Protein AF-L0PAF8-F1 (afdb_monomer_lite)

Organism: Pneumocystis jirovecii (NCBI:txid42068)

Radius of gyration: 23.6 Å; chains: 1; bounding box: 63×65×59 Å

Sequence (266 aa):
MDNQRKGIKRYEIETNIKKESEGPVEPIYWMLYVVKWSSFRFLILPVITLFMIIVRALIALGTFSGSGGDKKYGDFEAQRHWMEITLHLPIKEWYFHNAEWWGLDYPPLSAYLSYIYGKIGHFIEPAWFALDVSHGLHTQELKFYMRMTVIISDFIIYFPAVIRFVRYWKRLKGGNSLNSYSSVTLILLQPALILIDHGHFQYNNVMLGLALLSLTYFINDQLVLGCIFFVFSISFKQMSLYYSPLVFSYLLGLCIFPRLNVPRFS

Structure (mmCIF, N/CA/C/O backbone):
data_AF-L0PAF8-F1
#
_entry.id   AF-L0PAF8-F1
#
loop_
_atom_site.group_PDB
_atom_site.id
_atom_site.type_symbol
_atom_site.label_atom_id
_atom_site.label_alt_id
_atom_site.label_comp_id
_atom_site.label_asym_id
_atom_site.label_entity_id
_atom_site.label_seq_id
_atom_site.pdbx_PDB_ins_code
_atom_site.Cartn_x
_atom_site.Cartn_y
_atom_site.Cartn_z
_atom_site.occupancy
_atom_site.B_iso_or_equiv
_atom_site.auth_seq_id
_atom_site.auth_comp_id
_atom_site.auth_asym_id
_atom_site.auth_atom_id
_atom_site.pdbx_PDB_model_num
ATOM 1 N N . MET A 1 1 ? -15.885 45.025 33.179 1.00 50.78 1 MET A N 1
ATOM 2 C CA . MET A 1 1 ? -16.446 43.727 32.724 1.00 50.78 1 MET A CA 1
ATOM 3 C C . MET A 1 1 ? -15.484 42.912 31.850 1.00 50.78 1 MET A C 1
ATOM 5 O O . MET A 1 1 ? -15.545 41.690 31.907 1.00 50.78 1 MET A O 1
ATOM 9 N N . ASP A 1 2 ? -14.568 43.529 31.093 1.00 53.00 2 ASP A N 1
ATOM 10 C CA . ASP A 1 2 ? -13.669 42.802 30.173 1.00 53.00 2 ASP A CA 1
ATOM 11 C C . ASP A 1 2 ? -12.508 42.047 30.874 1.00 53.00 2 ASP A C 1
ATOM 13 O O . ASP A 1 2 ? -12.187 40.909 30.531 1.00 53.00 2 ASP A O 1
ATOM 17 N N . ASN A 1 3 ? -11.954 42.604 31.961 1.00 47.09 3 ASN A N 1
ATOM 18 C CA . ASN A 1 3 ? -10.896 41.943 32.747 1.00 47.09 3 ASN A CA 1
ATOM 19 C C . ASN A 1 3 ? -11.369 40.687 33.503 1.00 47.09 3 ASN A C 1
ATOM 21 O O . ASN A 1 3 ? -10.606 39.733 33.637 1.00 47.09 3 ASN A O 1
ATOM 25 N N . GLN A 1 4 ? -12.634 40.635 33.938 1.00 43.00 4 GLN A N 1
ATOM 26 C CA . GLN A 1 4 ? -13.191 39.442 34.589 1.00 43.00 4 GLN A CA 1
ATOM 27 C C . GLN A 1 4 ? -13.411 38.293 33.598 1.00 43.00 4 GLN A C 1
ATOM 29 O O . GLN A 1 4 ? -13.111 37.147 33.921 1.00 43.00 4 GLN A O 1
ATOM 34 N N . ARG A 1 5 ? -13.839 38.582 32.359 1.00 45.31 5 ARG A N 1
ATOM 35 C CA . ARG A 1 5 ? -13.960 37.559 31.303 1.00 45.31 5 ARG A CA 1
ATOM 36 C C . ARG A 1 5 ? -12.604 36.981 30.890 1.00 45.31 5 ARG A C 1
ATOM 38 O O . ARG A 1 5 ? -12.518 35.781 30.635 1.00 45.31 5 ARG A O 1
ATOM 45 N N . LYS A 1 6 ? -11.545 37.803 30.860 1.00 49.78 6 LYS A N 1
ATOM 46 C CA . LYS A 1 6 ? -10.165 37.334 30.629 1.00 49.78 6 LYS A CA 1
ATOM 47 C C . LYS A 1 6 ? -9.662 36.440 31.767 1.00 49.78 6 LYS A C 1
ATOM 49 O O . LYS A 1 6 ? -9.056 35.410 31.489 1.00 49.78 6 LYS A O 1
ATOM 54 N N . GLY A 1 7 ? -9.957 36.794 33.020 1.00 47.84 7 GLY A N 1
ATOM 55 C CA . GLY A 1 7 ? -9.603 35.992 34.197 1.00 47.84 7 GLY A CA 1
ATOM 56 C C . GLY A 1 7 ? -10.293 34.625 34.231 1.00 47.84 7 GLY A C 1
ATOM 57 O O . GLY A 1 7 ? -9.629 33.618 34.455 1.00 47.84 7 GLY A O 1
ATOM 58 N N . ILE A 1 8 ? -11.593 34.573 33.916 1.00 50.88 8 ILE A N 1
ATOM 59 C CA . ILE A 1 8 ? -12.374 33.323 33.878 1.00 50.88 8 ILE A CA 1
ATOM 60 C C . ILE A 1 8 ? -11.872 32.393 32.765 1.00 50.88 8 ILE A C 1
ATOM 62 O O . ILE A 1 8 ? -11.601 31.227 33.031 1.00 50.88 8 ILE A O 1
ATOM 66 N N . LYS A 1 9 ? -11.638 32.915 31.549 1.00 54.06 9 LYS A N 1
ATOM 67 C CA . LYS A 1 9 ? -11.046 32.120 30.457 1.00 54.06 9 LYS A CA 1
ATOM 68 C C . LYS A 1 9 ? -9.671 31.565 30.823 1.00 54.06 9 LYS A C 1
ATOM 70 O O . LYS A 1 9 ? -9.373 30.421 30.505 1.00 54.06 9 LYS A O 1
ATOM 75 N N . ARG A 1 10 ? -8.826 32.364 31.481 1.00 53.09 10 ARG A N 1
ATOM 76 C CA . ARG A 1 10 ? -7.484 31.932 31.892 1.00 53.09 10 ARG A CA 1
ATOM 77 C C . ARG A 1 10 ? -7.546 30.837 32.959 1.00 53.09 10 ARG A C 1
ATOM 79 O O . ARG A 1 10 ? -6.844 29.842 32.833 1.00 53.09 10 ARG A O 1
ATOM 86 N N . TYR A 1 11 ? -8.439 30.978 33.936 1.00 49.25 11 TYR A N 1
ATOM 87 C CA . TYR A 1 11 ? -8.657 29.979 34.981 1.00 49.25 11 TYR A CA 1
ATOM 88 C C . TYR A 1 11 ? -9.228 28.666 34.427 1.00 49.25 11 TYR A C 1
ATOM 90 O O . TYR A 1 11 ? -8.758 27.591 34.793 1.00 49.25 11 TYR A O 1
ATOM 98 N N . GLU A 1 12 ? -10.188 28.727 33.498 1.00 54.97 12 GLU A N 1
ATOM 99 C CA . GLU A 1 12 ? -10.717 27.546 32.796 1.00 54.97 12 GLU A CA 1
ATOM 100 C C . GLU A 1 12 ? -9.642 26.842 31.959 1.00 54.97 12 GLU A C 1
ATOM 102 O O . GLU A 1 12 ? -9.607 25.614 31.897 1.00 54.97 12 GLU A O 1
ATOM 107 N N . ILE A 1 13 ? -8.744 27.595 31.320 1.00 58.56 13 ILE A N 1
ATOM 108 C CA . ILE A 1 13 ? -7.610 27.023 30.586 1.00 58.56 13 ILE A CA 1
ATOM 109 C C . ILE A 1 13 ? -6.650 26.329 31.561 1.00 58.56 13 ILE A C 1
ATOM 111 O O . ILE A 1 13 ? -6.322 25.165 31.352 1.00 58.56 13 ILE A O 1
ATOM 115 N N . GLU A 1 14 ? -6.244 26.992 32.645 1.00 54.03 14 GLU A N 1
ATOM 116 C CA . GLU A 1 14 ? -5.304 26.444 33.636 1.00 54.03 14 GLU A CA 1
ATOM 117 C C . GLU A 1 14 ? -5.860 25.205 34.361 1.00 54.03 14 GLU A C 1
ATOM 119 O O . GLU A 1 14 ? -5.141 24.221 34.553 1.00 54.03 14 GLU A O 1
ATOM 124 N N . THR A 1 15 ? -7.150 25.200 34.704 1.00 53.44 15 THR A N 1
ATOM 125 C CA . THR A 1 15 ? -7.816 24.040 35.323 1.00 53.44 15 THR A CA 1
ATOM 126 C C . THR A 1 15 ? -7.995 22.877 34.349 1.00 53.44 15 THR A C 1
ATOM 128 O O . THR A 1 15 ? -7.757 21.731 34.732 1.00 53.44 15 THR A O 1
ATOM 131 N N . ASN A 1 16 ? -8.329 23.138 33.081 1.00 55.69 16 ASN A N 1
ATOM 132 C CA . ASN A 1 16 ? -8.398 22.091 32.057 1.00 55.69 16 ASN A CA 1
ATOM 133 C C . ASN A 1 16 ? -7.016 21.516 31.707 1.00 55.69 16 ASN A C 1
ATOM 135 O O . ASN A 1 16 ? -6.914 20.315 31.464 1.00 55.69 16 ASN A O 1
ATOM 139 N N . ILE A 1 17 ? -5.954 22.333 31.720 1.00 55.44 17 ILE A N 1
ATOM 140 C CA . ILE A 1 17 ? -4.565 21.864 31.569 1.00 55.44 17 ILE A CA 1
ATOM 141 C C . ILE A 1 17 ? -4.210 20.913 32.713 1.00 55.44 17 ILE A C 1
ATOM 143 O O . ILE A 1 17 ? -3.722 19.815 32.454 1.00 55.44 17 ILE A O 1
ATOM 147 N N . LYS A 1 18 ? -4.513 21.294 33.962 1.00 52.88 18 LYS A N 1
ATOM 148 C CA . LYS A 1 18 ? -4.255 20.451 35.141 1.00 52.88 18 LYS A CA 1
ATOM 149 C C . LYS A 1 18 ? -4.978 19.106 35.063 1.00 52.88 18 LYS A C 1
ATOM 151 O O . LYS A 1 18 ? -4.369 18.075 35.325 1.00 52.88 18 LYS A O 1
ATOM 156 N N . LYS A 1 19 ? -6.244 19.110 34.634 1.0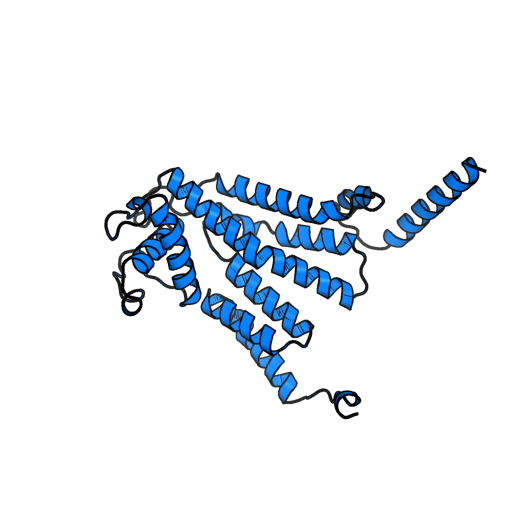0 54.09 19 LYS A N 1
ATOM 157 C CA . LYS A 1 19 ? -7.078 17.902 34.530 1.00 54.09 19 LYS A CA 1
ATOM 158 C C . LYS A 1 19 ? -6.669 16.968 33.380 1.00 54.09 19 LYS A C 1
ATOM 160 O O . LYS A 1 19 ? -6.904 15.771 33.460 1.00 54.09 19 LYS A O 1
ATOM 165 N N . GLU A 1 20 ? -6.059 17.496 32.314 1.00 54.66 20 GLU A N 1
ATOM 166 C CA . GLU A 1 20 ? -5.503 16.692 31.209 1.00 54.66 20 GLU A CA 1
ATOM 167 C C . GLU A 1 20 ? -4.054 16.232 31.458 1.00 54.66 20 GLU A C 1
ATOM 169 O O . GLU A 1 20 ? -3.600 15.303 30.795 1.00 54.66 20 GLU A O 1
ATOM 174 N N . SER A 1 21 ? -3.334 16.843 32.409 1.00 52.22 21 SER A N 1
ATOM 175 C CA . SER A 1 21 ? -1.926 16.534 32.722 1.00 52.22 21 SER A CA 1
ATOM 176 C C . SER A 1 21 ? -1.698 15.345 33.667 1.00 52.22 21 SER A C 1
ATOM 178 O O . SER A 1 21 ? -0.552 15.026 33.964 1.00 52.22 21 SER A O 1
ATOM 180 N N . GLU A 1 22 ? -2.752 14.676 34.142 1.00 55.25 22 GLU A N 1
ATOM 181 C CA . GLU A 1 22 ? -2.645 13.572 35.117 1.00 55.25 22 GLU A CA 1
ATOM 182 C C . GLU A 1 22 ? -2.222 12.215 34.501 1.00 55.25 22 GLU A C 1
ATOM 184 O O . GLU A 1 22 ? -2.194 11.201 35.194 1.00 55.25 22 GLU A O 1
ATOM 189 N N . GLY A 1 23 ? -1.841 12.174 33.219 1.00 56.09 23 GLY A N 1
ATOM 190 C CA . GLY A 1 23 ? -1.271 10.990 32.559 1.00 56.09 23 GLY A CA 1
ATOM 191 C C . GLY A 1 23 ? 0.014 11.312 31.786 1.00 56.09 23 GLY A C 1
ATOM 192 O O . GLY A 1 23 ? 0.296 12.483 31.543 1.00 56.09 23 GLY A O 1
ATOM 193 N N . PRO A 1 24 ? 0.814 10.310 31.373 1.00 54.34 24 PRO A N 1
ATOM 194 C CA . PRO A 1 24 ? 1.975 10.550 30.521 1.00 54.34 24 PRO A CA 1
ATOM 195 C C . PRO A 1 24 ? 1.515 11.155 29.187 1.00 54.34 24 PRO A C 1
ATOM 197 O O . PRO A 1 24 ? 0.760 10.536 28.439 1.00 54.34 24 PRO A O 1
ATOM 200 N N . VAL A 1 25 ? 1.951 12.384 28.905 1.00 64.88 25 VAL A N 1
ATOM 201 C CA . VAL A 1 25 ? 1.568 13.128 27.700 1.00 64.88 25 VAL A CA 1
ATOM 202 C C . VAL A 1 25 ? 2.740 13.155 26.722 1.00 64.88 25 VAL A C 1
ATOM 204 O O . VAL A 1 25 ? 3.809 13.679 27.029 1.00 64.88 25 VAL A O 1
ATOM 207 N N . GLU A 1 26 ? 2.544 12.592 25.533 1.00 73.31 26 GLU A N 1
ATOM 208 C CA . GLU A 1 26 ? 3.565 12.521 24.482 1.00 73.31 26 GLU A CA 1
ATOM 209 C C . GLU A 1 26 ? 3.932 13.923 23.945 1.00 73.31 26 GLU A C 1
ATOM 211 O O . GLU A 1 26 ? 3.049 14.775 23.815 1.00 73.31 26 GLU A O 1
ATOM 216 N N . PRO A 1 27 ? 5.190 14.187 23.530 1.00 78.50 27 PRO A N 1
ATOM 217 C CA . PRO A 1 27 ? 5.605 15.506 23.027 1.00 78.50 27 PRO A CA 1
ATOM 218 C C . PRO A 1 27 ? 4.746 16.037 21.869 1.00 78.50 27 PRO A C 1
ATOM 220 O O . PRO A 1 27 ? 4.468 17.233 21.776 1.00 78.50 27 PRO A O 1
ATOM 223 N N . ILE A 1 28 ? 4.266 15.139 21.005 1.00 78.94 28 ILE A N 1
ATOM 224 C CA . ILE A 1 28 ? 3.437 15.501 19.852 1.00 78.94 28 ILE A CA 1
ATOM 225 C C . ILE A 1 28 ? 2.068 16.054 20.258 1.00 78.94 28 ILE A C 1
ATOM 227 O O . ILE A 1 28 ? 1.516 16.914 19.572 1.00 78.94 28 ILE A O 1
ATOM 231 N N . TYR A 1 29 ? 1.545 15.623 21.409 1.00 76.56 29 TYR A N 1
ATOM 232 C CA . TYR A 1 29 ? 0.312 16.166 21.959 1.00 76.56 29 TYR A CA 1
ATOM 233 C C . TYR A 1 29 ? 0.467 17.650 22.274 1.00 76.56 29 TYR A C 1
ATOM 235 O O . TYR A 1 29 ? -0.413 18.426 21.919 1.00 76.56 29 TYR A O 1
ATOM 243 N N . TRP A 1 30 ? 1.587 18.065 22.874 1.00 75.56 30 TRP A N 1
ATOM 244 C CA . TRP A 1 30 ? 1.835 19.472 23.205 1.00 75.56 30 TRP A CA 1
ATOM 245 C C . TRP A 1 30 ? 1.940 20.354 21.964 1.00 75.56 30 TRP A C 1
ATOM 247 O O . TRP A 1 30 ? 1.372 21.446 21.940 1.00 75.56 30 TRP A O 1
ATOM 257 N N . MET A 1 31 ? 2.578 19.853 20.905 1.00 75.50 31 MET A N 1
ATOM 258 C CA . MET A 1 31 ? 2.629 20.556 19.621 1.00 75.50 31 MET A CA 1
ATOM 259 C C . MET A 1 31 ? 1.219 20.779 19.049 1.00 75.50 31 MET A C 1
ATOM 261 O O . MET A 1 31 ? 0.885 21.874 18.598 1.00 75.50 31 MET A O 1
ATOM 265 N N . LEU A 1 32 ? 0.356 19.762 19.125 1.00 78.69 32 LEU A N 1
ATOM 266 C CA . LEU A 1 32 ? -1.034 19.849 18.668 1.00 78.69 32 LEU A CA 1
ATOM 267 C C . LEU A 1 32 ? -1.938 20.630 19.641 1.00 78.69 32 LEU A C 1
ATOM 269 O O . LEU A 1 32 ? -2.942 21.212 19.220 1.00 78.69 32 LEU A O 1
ATOM 273 N N . TYR A 1 33 ? -1.582 20.687 20.926 1.00 74.56 33 TYR A N 1
ATOM 274 C CA . TYR A 1 33 ? -2.339 21.362 21.979 1.00 74.56 33 TYR A CA 1
ATOM 275 C C . TYR A 1 33 ? -2.449 22.867 21.729 1.00 74.56 33 TYR A C 1
ATOM 277 O O . TYR A 1 33 ? -3.514 23.448 21.943 1.00 74.56 33 TYR A O 1
ATOM 285 N N . VAL A 1 34 ? -1.396 23.490 21.189 1.00 73.25 34 VAL A N 1
ATOM 286 C CA . VAL A 1 34 ? -1.401 24.915 20.804 1.00 73.25 34 VAL A CA 1
ATOM 287 C C . VAL A 1 34 ? -2.540 25.220 19.823 1.00 73.25 34 VAL A C 1
ATOM 289 O O . VAL A 1 34 ? -3.177 26.270 19.891 1.00 73.25 34 VAL A O 1
ATOM 292 N N . VAL A 1 35 ? -2.873 24.263 18.954 1.00 73.25 35 VAL A N 1
ATOM 293 C CA . VAL A 1 35 ? -3.927 24.398 17.940 1.00 73.25 35 VAL A CA 1
ATOM 294 C C . VAL A 1 35 ? -5.301 23.976 18.483 1.00 73.25 35 VAL A C 1
ATOM 296 O O . VAL A 1 35 ? -6.329 24.243 17.854 1.00 73.25 35 VAL A O 1
ATOM 299 N N . LYS A 1 36 ? -5.367 23.382 19.688 1.00 69.25 36 LYS A N 1
ATOM 300 C CA . LYS A 1 36 ? -6.619 22.931 20.316 1.00 69.25 36 LYS A CA 1
ATOM 301 C C . LYS A 1 36 ? -7.623 24.059 20.432 1.00 69.25 36 LYS A C 1
ATOM 303 O O . LYS A 1 36 ? -8.794 23.809 20.223 1.00 69.25 36 LYS A O 1
ATOM 308 N N . TRP A 1 37 ? -7.233 25.285 20.747 1.00 66.94 37 TRP A N 1
ATOM 309 C CA . TRP A 1 37 ? -8.187 26.384 20.971 1.00 66.94 37 TRP A CA 1
ATOM 310 C C . TRP A 1 37 ? -8.405 27.273 19.742 1.00 66.94 37 TRP A C 1
ATOM 312 O O . TRP A 1 37 ? -9.101 28.280 19.822 1.00 66.94 37 TRP A O 1
ATOM 322 N N . SER A 1 38 ? -7.844 26.880 18.599 1.00 74.62 38 SER A N 1
ATOM 323 C CA . SER A 1 38 ? -7.938 27.626 17.350 1.00 74.62 38 SER A CA 1
ATOM 324 C C . SER A 1 38 ? -9.212 27.291 16.569 1.00 74.62 38 SER A C 1
ATOM 326 O O . SER A 1 38 ? -9.672 26.149 16.567 1.00 74.62 38 SER A O 1
ATOM 328 N N . SER A 1 39 ? -9.749 28.258 15.822 1.00 78.94 39 SER A N 1
ATOM 329 C CA . SER A 1 39 ? -10.826 28.026 14.844 1.00 78.94 39 SER A CA 1
ATOM 330 C C . SER A 1 39 ? -10.388 27.113 13.685 1.00 78.94 39 SER A C 1
ATOM 332 O O . SER A 1 39 ? -11.222 26.563 12.972 1.00 78.94 39 SER A O 1
ATOM 334 N N . PHE A 1 40 ? -9.080 26.891 13.521 1.00 80.19 40 PHE A N 1
ATOM 335 C CA . PHE A 1 40 ? -8.479 26.127 12.424 1.00 80.19 40 PHE A CA 1
ATOM 336 C C . PHE A 1 40 ? -8.336 24.616 12.691 1.00 80.19 40 PHE A C 1
ATOM 338 O O . PHE A 1 40 ? -7.564 23.937 12.017 1.00 80.19 40 PHE A O 1
ATOM 345 N N . ARG A 1 41 ? -9.085 24.038 13.644 1.00 80.06 41 ARG A N 1
ATOM 346 C CA . ARG A 1 41 ? -9.009 22.592 13.975 1.00 80.06 41 ARG A CA 1
ATOM 347 C C . ARG A 1 41 ? -9.214 21.662 12.775 1.00 80.06 41 ARG A C 1
ATOM 349 O O . ARG A 1 41 ? -8.668 20.562 12.762 1.00 80.06 41 ARG A O 1
ATOM 356 N N . PHE A 1 42 ? -10.006 22.081 11.789 1.00 84.25 42 PHE A N 1
ATOM 357 C CA . PHE A 1 42 ? -10.265 21.300 10.578 1.00 84.25 42 PHE A CA 1
ATOM 358 C C . PHE A 1 42 ? -9.014 21.131 9.699 1.00 84.25 42 PHE A C 1
ATOM 360 O O . PHE A 1 42 ? -8.936 20.156 8.958 1.00 84.25 42 PHE A O 1
ATOM 367 N N . LEU A 1 43 ? -8.021 22.022 9.825 1.00 88.88 43 LEU A N 1
ATOM 368 C CA . LEU A 1 43 ? -6.752 21.952 9.094 1.00 88.88 43 LEU A CA 1
ATOM 369 C C . LEU A 1 43 ? -5.749 20.974 9.712 1.00 88.88 43 LEU A C 1
ATOM 371 O O . LEU A 1 43 ? -4.809 20.582 9.030 1.00 88.88 43 LEU A O 1
ATOM 375 N N . ILE A 1 44 ? -5.947 20.529 10.958 1.00 89.12 44 ILE A N 1
ATOM 376 C CA . ILE A 1 44 ? -4.981 19.665 11.655 1.00 89.12 44 ILE A CA 1
ATOM 377 C C . ILE A 1 44 ? -4.731 18.368 10.873 1.00 89.12 44 ILE A C 1
ATOM 379 O O . ILE A 1 44 ? -3.587 18.020 10.603 1.00 89.12 44 ILE A O 1
ATOM 383 N N . LEU A 1 45 ? -5.793 17.663 10.470 1.00 90.69 45 LEU A N 1
ATOM 384 C CA . LEU A 1 45 ? -5.655 16.396 9.748 1.00 90.69 45 LEU A CA 1
ATOM 385 C C . LEU A 1 45 ? -5.074 16.572 8.328 1.00 90.69 45 LEU A C 1
ATOM 387 O O . LEU A 1 45 ? -4.166 15.812 7.991 1.00 90.69 45 LEU A O 1
ATOM 391 N N . PRO A 1 46 ? -5.512 17.554 7.511 1.00 93.44 46 PRO A N 1
ATOM 392 C CA . PRO A 1 46 ? -4.843 17.891 6.253 1.00 93.44 46 PRO A CA 1
ATOM 393 C C . PRO A 1 46 ? -3.355 18.217 6.413 1.00 93.44 46 PRO A C 1
ATOM 395 O O . PRO A 1 46 ? -2.548 17.712 5.640 1.00 93.44 46 PRO A O 1
ATOM 398 N N . VAL A 1 47 ? -2.973 18.995 7.432 1.00 93.50 47 VAL A N 1
ATOM 399 C CA . VAL A 1 47 ? -1.567 19.352 7.689 1.00 93.50 47 VAL A CA 1
ATOM 400 C C . VAL A 1 47 ? -0.748 18.125 8.085 1.00 93.50 47 VAL A C 1
ATOM 402 O O . VAL A 1 47 ? 0.325 17.921 7.525 1.00 93.50 47 VAL A O 1
ATOM 405 N N . ILE A 1 48 ? -1.260 17.273 8.983 1.00 93.31 48 ILE A N 1
ATOM 406 C CA . ILE A 1 48 ? -0.615 15.991 9.320 1.00 93.31 48 ILE A CA 1
ATOM 407 C C . ILE A 1 48 ? -0.444 15.146 8.057 1.00 93.31 48 ILE A C 1
ATOM 409 O O . ILE A 1 48 ? 0.632 14.612 7.814 1.00 93.31 48 ILE A O 1
ATOM 413 N N . THR A 1 49 ? -1.487 15.051 7.234 1.00 95.25 49 THR A N 1
ATOM 414 C CA . THR A 1 49 ? -1.474 14.242 6.009 1.00 95.25 49 THR A CA 1
ATOM 415 C C . THR A 1 49 ? -0.434 14.751 5.014 1.00 95.25 49 THR A C 1
ATOM 417 O O . THR A 1 49 ? 0.381 13.969 4.532 1.00 95.25 49 THR A O 1
ATOM 420 N N . LEU A 1 50 ? -0.405 16.062 4.763 1.00 96.44 50 LEU A N 1
ATOM 421 C CA . LEU A 1 50 ? 0.583 16.694 3.894 1.00 96.44 50 LEU A CA 1
ATOM 422 C C . LEU A 1 50 ? 2.004 16.485 4.425 1.00 96.44 50 LEU A C 1
ATOM 424 O O . LEU A 1 50 ? 2.876 16.053 3.678 1.00 96.44 50 LEU A O 1
ATOM 428 N N . PHE A 1 51 ? 2.230 16.723 5.718 1.00 96.31 51 PHE A N 1
ATOM 429 C CA . PHE A 1 51 ? 3.528 16.492 6.350 1.00 96.31 51 PHE A CA 1
ATOM 430 C C . PHE A 1 51 ? 3.977 15.028 6.204 1.00 96.31 51 PHE A C 1
ATOM 432 O O . PHE A 1 51 ? 5.114 14.768 5.817 1.00 96.31 51 PHE A O 1
ATOM 439 N N . MET A 1 52 ? 3.075 14.065 6.416 1.00 97.00 52 MET A N 1
ATOM 440 C CA . MET A 1 52 ? 3.357 12.637 6.234 1.00 97.00 52 MET A CA 1
ATOM 441 C C . MET A 1 52 ? 3.698 12.264 4.784 1.00 97.00 52 MET A C 1
ATOM 443 O O . MET A 1 52 ? 4.552 11.397 4.578 1.00 97.00 52 MET A O 1
ATOM 447 N N . ILE A 1 53 ? 3.064 12.898 3.791 1.00 97.50 53 ILE A N 1
ATOM 448 C CA . ILE A 1 53 ? 3.390 12.718 2.365 1.00 97.50 53 ILE A CA 1
ATOM 449 C C . ILE A 1 53 ? 4.775 13.296 2.059 1.00 97.50 53 ILE A C 1
ATOM 451 O O . ILE A 1 53 ? 5.569 12.637 1.394 1.00 97.50 53 ILE A O 1
ATOM 455 N N . ILE A 1 54 ? 5.100 14.481 2.587 1.00 97.81 54 ILE A N 1
ATOM 456 C CA . ILE A 1 54 ? 6.423 15.099 2.412 1.00 97.81 54 ILE A CA 1
ATOM 457 C C . ILE A 1 54 ? 7.517 14.201 2.996 1.00 97.81 54 ILE A C 1
ATOM 459 O O . ILE A 1 54 ? 8.514 13.957 2.324 1.00 97.81 54 ILE A O 1
ATOM 463 N N . VAL A 1 55 ? 7.329 13.653 4.201 1.00 97.56 55 VAL A N 1
ATOM 464 C CA . VAL A 1 55 ? 8.300 12.725 4.813 1.00 97.56 55 VAL A CA 1
ATOM 465 C C . VAL A 1 55 ? 8.561 11.510 3.912 1.00 97.56 55 VAL A C 1
ATOM 467 O O . VAL A 1 55 ? 9.715 11.148 3.689 1.00 97.56 55 VAL A O 1
ATOM 470 N N . ARG A 1 56 ? 7.506 10.910 3.346 1.00 97.88 56 ARG A N 1
ATOM 471 C CA . ARG A 1 56 ? 7.616 9.777 2.407 1.00 97.88 56 ARG A CA 1
ATOM 472 C C . ARG A 1 56 ? 8.344 10.170 1.125 1.00 97.88 56 ARG A C 1
ATOM 474 O O . ARG A 1 56 ? 9.255 9.464 0.707 1.00 97.88 56 ARG A O 1
ATOM 481 N N . ALA A 1 57 ? 7.994 11.321 0.551 1.00 97.12 57 ALA A N 1
ATOM 482 C CA . ALA A 1 57 ? 8.630 11.848 -0.651 1.00 97.12 57 ALA A CA 1
ATOM 483 C C . ALA A 1 57 ? 10.126 12.132 -0.436 1.00 97.12 57 ALA A C 1
ATOM 485 O O . ALA A 1 57 ? 10.936 11.774 -1.285 1.00 97.12 57 ALA A O 1
ATOM 486 N N . LEU A 1 58 ? 10.509 12.707 0.710 1.00 97.38 58 LEU A N 1
ATOM 487 C CA . LEU A 1 58 ? 11.912 12.962 1.054 1.00 97.38 58 LEU A CA 1
ATOM 488 C C . LEU A 1 58 ? 12.719 11.663 1.166 1.00 97.38 58 LEU A C 1
ATOM 490 O O . LEU A 1 58 ? 13.833 11.593 0.655 1.00 97.38 58 LEU A O 1
ATOM 494 N N . ILE A 1 59 ? 12.153 10.621 1.780 1.00 96.88 59 ILE A N 1
ATOM 495 C CA . ILE A 1 59 ? 12.801 9.302 1.869 1.00 96.88 59 ILE A CA 1
ATOM 496 C C . ILE A 1 59 ? 12.901 8.648 0.481 1.00 96.88 59 ILE A C 1
ATOM 498 O O . ILE A 1 59 ? 13.934 8.069 0.146 1.00 96.88 59 ILE A O 1
ATOM 502 N N . ALA A 1 60 ? 11.882 8.819 -0.363 1.00 94.81 60 ALA A N 1
ATOM 503 C CA . ALA A 1 60 ? 11.849 8.301 -1.729 1.00 94.81 60 ALA A CA 1
ATOM 504 C C . ALA A 1 60 ? 12.913 8.898 -2.671 1.00 94.81 60 ALA A C 1
ATOM 506 O O . ALA A 1 60 ? 13.247 8.264 -3.682 1.00 94.81 60 ALA A O 1
ATOM 507 N N . LEU A 1 61 ? 13.482 10.067 -2.340 1.00 93.31 61 LEU A N 1
ATOM 508 C CA . LEU A 1 61 ? 14.619 10.652 -3.067 1.00 93.31 61 LEU A CA 1
ATOM 509 C C . LEU A 1 61 ? 15.888 9.796 -2.952 1.00 93.31 61 LEU A C 1
ATOM 511 O O . LEU A 1 61 ? 16.716 9.809 -3.868 1.00 93.31 61 LEU A O 1
ATOM 515 N N . GLY A 1 62 ? 16.019 9.023 -1.869 1.00 91.12 62 GLY A N 1
ATOM 516 C CA . GLY A 1 62 ? 17.134 8.112 -1.639 1.00 91.12 62 GLY A CA 1
ATOM 517 C C . GLY A 1 62 ? 17.261 7.004 -2.692 1.00 91.12 62 GLY A C 1
ATOM 518 O O . GLY A 1 62 ? 16.476 6.891 -3.645 1.00 91.12 62 GLY A O 1
ATOM 519 N N . THR A 1 63 ? 18.284 6.169 -2.530 1.00 90.19 63 THR A N 1
ATOM 520 C CA . THR A 1 63 ? 18.467 4.957 -3.338 1.00 90.19 63 THR A CA 1
ATOM 521 C C . THR A 1 63 ? 17.356 3.934 -3.066 1.00 90.19 63 THR A C 1
ATOM 523 O O . THR A 1 63 ? 16.515 4.113 -2.184 1.00 90.19 63 THR A O 1
ATOM 526 N N . PHE A 1 64 ? 17.305 2.882 -3.876 1.00 89.00 64 PHE A N 1
ATOM 527 C CA . PHE A 1 64 ? 16.339 1.788 -3.763 1.00 89.00 64 PHE A CA 1
ATOM 528 C C . PHE A 1 64 ? 17.074 0.447 -3.728 1.00 89.00 64 PHE A C 1
ATOM 530 O O . PHE A 1 64 ? 18.267 0.378 -4.037 1.00 89.00 64 PHE A O 1
ATOM 537 N N . SER A 1 65 ? 16.364 -0.615 -3.345 1.00 89.06 65 SER A N 1
ATOM 538 C CA . SER A 1 65 ? 16.921 -1.968 -3.342 1.00 89.06 65 SER A CA 1
ATOM 539 C C . SER A 1 65 ? 17.420 -2.348 -4.736 1.00 89.06 65 SER A C 1
ATOM 541 O O . SER A 1 65 ? 16.642 -2.327 -5.683 1.00 89.06 65 SER A O 1
ATOM 543 N N . GLY A 1 66 ? 18.715 -2.656 -4.863 1.00 84.50 66 GLY A N 1
ATOM 544 C CA . GLY A 1 66 ? 19.341 -3.053 -6.128 1.00 84.50 66 GLY A CA 1
ATOM 545 C C . GLY A 1 66 ? 19.857 -1.919 -7.023 1.00 84.50 66 GLY A C 1
ATOM 546 O O . GLY A 1 66 ? 20.331 -2.193 -8.125 1.00 84.50 66 GLY A O 1
ATOM 547 N N . SER A 1 67 ? 19.869 -0.661 -6.559 1.00 79.19 67 SER A N 1
ATOM 548 C CA . SER A 1 67 ? 20.398 0.475 -7.341 1.00 79.19 67 SER A CA 1
ATOM 549 C C . SER A 1 67 ? 21.906 0.403 -7.648 1.00 79.19 67 SER A C 1
ATOM 551 O O . SER A 1 67 ? 22.410 1.228 -8.402 1.00 79.19 67 SER A O 1
ATOM 553 N N . GLY A 1 68 ? 22.639 -0.533 -7.033 1.00 73.75 68 GLY A N 1
ATOM 554 C CA . GLY A 1 68 ? 24.080 -0.743 -7.222 1.00 73.75 68 GLY A CA 1
ATOM 555 C C . GLY A 1 68 ? 24.459 -1.661 -8.390 1.00 73.75 68 GLY A C 1
ATOM 556 O O . GLY A 1 68 ? 25.645 -1.906 -8.586 1.00 73.75 68 GLY A O 1
ATOM 557 N N . GLY A 1 69 ? 23.486 -2.167 -9.159 1.00 65.25 69 GLY A N 1
ATOM 558 C CA . GLY A 1 69 ? 23.760 -3.006 -10.330 1.00 65.25 69 GLY A CA 1
ATOM 559 C C . GLY A 1 69 ? 24.017 -4.484 -10.021 1.00 65.25 69 GLY A C 1
ATOM 560 O O . GLY A 1 69 ? 24.718 -5.152 -10.778 1.00 65.25 69 GLY A O 1
ATOM 561 N N . ASP A 1 70 ? 23.449 -5.013 -8.931 1.00 65.88 70 ASP A N 1
ATOM 562 C CA . ASP A 1 70 ? 23.407 -6.462 -8.711 1.00 65.88 70 ASP A CA 1
ATOM 563 C C . ASP A 1 70 ? 22.707 -7.157 -9.886 1.00 65.88 70 ASP A C 1
ATOM 565 O O . ASP A 1 70 ? 21.801 -6.587 -10.494 1.00 65.88 70 ASP A O 1
ATOM 569 N N . LYS A 1 71 ? 23.056 -8.424 -10.157 1.00 66.06 71 LYS A N 1
ATOM 570 C CA . LYS A 1 71 ? 22.556 -9.202 -11.313 1.00 66.06 71 LYS A CA 1
ATOM 571 C C . LYS A 1 71 ? 21.035 -9.168 -11.530 1.00 66.06 71 LYS A C 1
ATOM 573 O O . LYS A 1 71 ? 20.605 -9.457 -12.638 1.00 66.06 71 LYS A O 1
ATOM 578 N N . LYS A 1 72 ? 20.234 -8.875 -10.498 1.00 76.25 72 LYS A N 1
ATOM 579 C CA . LYS A 1 72 ? 18.769 -8.789 -10.576 1.00 76.25 72 LYS A CA 1
ATOM 580 C C . LYS A 1 72 ? 18.176 -7.443 -10.121 1.00 76.25 72 LYS A C 1
ATOM 582 O O . LYS A 1 72 ? 16.967 -7.345 -10.063 1.00 76.25 72 LYS A O 1
ATOM 587 N N . TYR A 1 73 ? 18.943 -6.402 -9.791 1.00 81.75 73 TYR A N 1
ATOM 588 C CA . TYR A 1 73 ? 18.399 -5.051 -9.497 1.00 81.75 73 TYR A CA 1
ATOM 589 C C . TYR A 1 73 ? 17.314 -4.932 -8.390 1.00 81.75 73 TYR A C 1
ATOM 591 O O . TYR A 1 73 ? 16.657 -3.898 -8.280 1.00 81.75 73 TYR A O 1
ATOM 599 N N . GLY A 1 74 ? 17.179 -5.936 -7.515 1.00 91.06 74 GLY A N 1
ATOM 600 C CA . GLY A 1 74 ? 16.362 -5.882 -6.294 1.00 91.06 74 GLY A CA 1
ATOM 601 C C . GLY A 1 74 ? 14.851 -5.716 -6.511 1.00 91.06 74 GLY A C 1
ATOM 602 O O . GLY A 1 74 ? 14.313 -5.976 -7.586 1.00 91.06 74 GLY A O 1
ATOM 603 N N . ASP A 1 75 ? 14.160 -5.278 -5.456 1.00 92.94 75 ASP A N 1
ATOM 604 C CA . ASP A 1 75 ? 12.691 -5.207 -5.430 1.00 92.94 75 ASP A CA 1
ATOM 605 C C . ASP A 1 75 ? 12.109 -4.162 -6.387 1.00 92.94 75 ASP A C 1
ATOM 607 O O . ASP A 1 75 ? 10.992 -4.332 -6.873 1.00 92.94 75 ASP A O 1
ATOM 611 N N . PHE A 1 76 ? 12.845 -3.084 -6.673 1.00 94.81 76 PHE A N 1
ATOM 612 C CA . PHE A 1 76 ? 12.393 -2.073 -7.630 1.00 94.81 76 PHE A CA 1
ATOM 613 C C . PHE A 1 76 ? 12.164 -2.696 -9.011 1.00 94.81 76 PHE A C 1
ATOM 615 O O . PHE A 1 76 ? 11.107 -2.502 -9.615 1.00 94.81 76 PHE A O 1
ATOM 622 N N . GLU A 1 77 ? 13.132 -3.492 -9.471 1.00 95.31 77 GLU A N 1
ATOM 623 C CA . GLU A 1 77 ? 13.049 -4.193 -10.748 1.00 95.31 77 GLU A CA 1
ATOM 624 C C . GLU A 1 77 ? 11.990 -5.293 -10.727 1.00 95.31 77 GLU A C 1
ATOM 626 O O . GLU A 1 77 ? 11.269 -5.439 -11.709 1.00 95.31 77 GLU A O 1
ATOM 631 N N . ALA A 1 78 ? 11.829 -6.008 -9.609 1.00 95.06 78 ALA A N 1
ATOM 632 C CA . ALA A 1 78 ? 10.764 -7.000 -9.475 1.00 95.06 78 ALA A CA 1
ATOM 633 C C . ALA A 1 78 ? 9.382 -6.375 -9.721 1.00 95.06 78 ALA A C 1
ATOM 635 O O . ALA A 1 78 ? 8.621 -6.839 -10.567 1.00 95.06 78 ALA A O 1
ATOM 636 N N . GLN A 1 79 ? 9.081 -5.259 -9.050 1.00 96.75 79 GLN A N 1
ATOM 637 C CA . GLN A 1 79 ? 7.804 -4.564 -9.226 1.00 96.75 79 GLN A CA 1
ATOM 638 C C . GLN A 1 79 ? 7.645 -3.985 -10.641 1.00 96.75 79 GLN A C 1
ATOM 640 O O . GLN A 1 79 ? 6.554 -4.067 -11.207 1.00 96.75 79 GLN A O 1
ATOM 645 N N . ARG A 1 80 ? 8.710 -3.413 -11.228 1.00 96.75 80 ARG A N 1
ATOM 646 C CA . ARG A 1 80 ? 8.694 -2.903 -12.613 1.00 96.75 80 ARG A CA 1
ATOM 647 C C . ARG A 1 80 ? 8.379 -4.030 -13.598 1.00 96.75 80 ARG A C 1
ATOM 649 O O . ARG A 1 80 ? 7.496 -3.880 -14.441 1.00 96.75 80 ARG A O 1
ATOM 656 N N . HIS A 1 81 ? 9.056 -5.165 -13.449 1.00 96.44 81 HIS A N 1
ATOM 657 C CA . HIS A 1 81 ? 8.861 -6.329 -14.300 1.00 96.44 81 HIS A CA 1
ATOM 658 C C . HIS A 1 81 ? 7.447 -6.905 -14.153 1.00 96.44 81 HIS A C 1
ATOM 660 O O . HIS A 1 81 ? 6.816 -7.255 -15.145 1.00 96.44 81 HIS A O 1
ATOM 666 N N . TRP A 1 82 ? 6.864 -6.903 -12.949 1.00 97.50 82 TRP A N 1
ATOM 667 C CA . TRP A 1 82 ? 5.463 -7.302 -12.780 1.00 97.50 82 TRP A CA 1
ATOM 668 C C . TRP A 1 82 ? 4.493 -6.392 -13.543 1.00 97.50 82 TRP A C 1
ATOM 670 O O . TRP A 1 82 ? 3.506 -6.874 -14.098 1.00 97.50 82 TRP A O 1
ATOM 680 N N . MET A 1 83 ? 4.753 -5.083 -13.599 1.00 98.19 83 MET A N 1
ATOM 681 C CA . MET A 1 83 ? 3.953 -4.154 -14.411 1.00 98.19 83 MET A CA 1
ATOM 682 C C . MET A 1 83 ? 4.108 -4.436 -15.912 1.00 98.19 83 MET A C 1
ATOM 684 O O . MET A 1 83 ? 3.122 -4.412 -16.642 1.00 98.19 83 MET A O 1
ATOM 688 N N . GLU A 1 84 ? 5.319 -4.759 -16.363 1.00 97.38 84 GLU A N 1
ATOM 689 C CA . GLU A 1 84 ? 5.624 -5.161 -17.742 1.00 97.38 84 GLU A CA 1
ATOM 690 C C . GLU A 1 84 ? 4.889 -6.442 -18.161 1.00 97.38 84 GLU A C 1
ATOM 692 O O . GLU A 1 84 ? 4.155 -6.426 -19.156 1.00 97.38 84 GLU A O 1
ATOM 697 N N . ILE A 1 85 ? 5.029 -7.532 -17.400 1.00 97.06 85 ILE A N 1
ATOM 698 C CA . ILE A 1 85 ? 4.441 -8.829 -17.770 1.00 97.06 85 ILE A CA 1
ATOM 699 C C . ILE A 1 85 ? 2.916 -8.799 -17.689 1.00 97.06 85 ILE A C 1
ATOM 701 O O . ILE A 1 85 ? 2.242 -9.328 -18.571 1.00 97.06 85 ILE A O 1
ATOM 705 N N . THR A 1 86 ? 2.344 -8.141 -16.674 1.00 97.81 86 THR A N 1
ATOM 706 C CA . THR A 1 86 ? 0.881 -8.078 -16.526 1.00 97.81 86 THR A CA 1
ATOM 707 C C . THR A 1 86 ? 0.239 -7.249 -17.633 1.00 97.81 86 THR A C 1
ATOM 709 O O . THR A 1 86 ? -0.881 -7.540 -18.054 1.00 97.81 86 THR A O 1
ATOM 712 N N . LEU A 1 87 ? 0.954 -6.241 -18.140 1.00 97.62 87 LEU A N 1
ATOM 713 C CA . LEU A 1 87 ? 0.516 -5.386 -19.236 1.00 97.62 87 LEU A CA 1
ATOM 714 C C . LEU A 1 87 ? 0.478 -6.111 -20.590 1.00 97.62 87 LEU A C 1
ATOM 716 O O . LEU A 1 87 ? -0.435 -5.840 -21.379 1.00 97.62 87 LEU A O 1
ATOM 720 N N . HIS A 1 88 ? 1.447 -6.990 -20.860 1.00 97.44 88 HIS A N 1
ATOM 721 C CA . HIS A 1 88 ? 1.653 -7.584 -22.186 1.00 97.44 88 HIS A CA 1
ATOM 722 C C . HIS A 1 88 ? 1.146 -9.021 -22.318 1.00 97.44 88 HIS A C 1
ATOM 724 O O . HIS A 1 88 ? 0.735 -9.419 -23.409 1.00 97.44 88 HIS A O 1
ATOM 730 N N . LEU A 1 89 ? 1.156 -9.801 -21.237 1.00 96.75 89 LEU A N 1
ATOM 731 C CA . LEU A 1 89 ? 0.818 -11.219 -21.296 1.00 96.75 89 LEU A CA 1
ATOM 732 C C . LEU A 1 89 ? -0.659 -11.479 -20.976 1.00 96.75 89 LEU A C 1
ATOM 734 O O . LEU A 1 89 ? -1.257 -10.783 -20.145 1.00 96.75 89 LEU A O 1
ATOM 738 N N . PRO A 1 90 ? -1.260 -12.530 -21.565 1.00 96.88 90 PRO A N 1
ATOM 739 C CA . PRO A 1 90 ? -2.551 -13.040 -21.123 1.00 96.88 90 PRO A CA 1
ATOM 740 C C . PRO A 1 90 ? -2.531 -13.399 -19.629 1.00 96.88 90 PRO A C 1
ATOM 742 O O . PRO A 1 90 ? -1.549 -13.939 -19.129 1.00 96.88 90 PRO A O 1
ATOM 745 N N . ILE A 1 91 ? -3.651 -13.200 -18.923 1.00 96.75 91 ILE A N 1
ATOM 746 C CA . ILE A 1 91 ? -3.766 -13.463 -17.468 1.00 96.75 91 ILE A CA 1
ATOM 747 C C . ILE A 1 91 ? -3.308 -14.882 -17.088 1.00 96.75 91 ILE A C 1
ATOM 749 O O . ILE A 1 91 ? -2.671 -15.084 -16.058 1.00 96.75 91 ILE A O 1
ATOM 753 N N . LYS A 1 92 ? -3.595 -15.870 -17.944 1.00 96.25 92 LYS A N 1
ATOM 754 C CA . LYS A 1 92 ? -3.198 -17.275 -17.751 1.00 96.25 92 LYS A CA 1
ATOM 755 C C . LYS A 1 92 ? -1.680 -17.507 -17.748 1.00 96.25 92 LYS A C 1
ATOM 757 O O . LYS A 1 92 ? -1.260 -18.587 -17.361 1.00 96.25 92 LYS A O 1
ATOM 762 N N . GLU A 1 93 ? -0.881 -16.537 -18.188 1.00 95.88 93 GLU A N 1
ATOM 763 C CA . GLU A 1 93 ? 0.579 -16.629 -18.312 1.00 95.88 93 GLU A CA 1
ATOM 764 C C . GLU A 1 93 ? 1.325 -15.798 -17.258 1.00 95.88 93 GLU A C 1
ATOM 766 O O . GLU A 1 93 ? 2.517 -16.020 -17.067 1.00 95.88 93 GLU A O 1
ATOM 771 N N . TRP A 1 94 ? 0.647 -14.914 -16.511 1.00 96.19 94 TRP A N 1
ATOM 772 C CA . TRP A 1 94 ? 1.278 -14.004 -15.535 1.00 96.19 94 TRP A CA 1
ATOM 773 C C . TRP A 1 94 ? 2.196 -14.701 -14.519 1.00 96.19 94 TRP A C 1
ATOM 775 O O . TRP A 1 94 ? 3.218 -14.146 -14.136 1.00 96.19 94 TRP A O 1
ATOM 785 N N . TYR A 1 95 ? 1.843 -15.917 -14.097 1.00 95.62 95 TYR A N 1
ATOM 786 C CA . TYR A 1 95 ? 2.577 -16.697 -13.090 1.00 95.62 95 TYR A CA 1
ATOM 787 C C . TYR A 1 95 ? 3.508 -17.763 -13.678 1.00 95.62 95 TYR A C 1
ATOM 789 O O . TYR A 1 95 ? 4.222 -18.434 -12.938 1.00 95.62 95 TYR A O 1
ATOM 797 N N . PHE A 1 96 ? 3.474 -17.957 -14.996 1.00 93.06 96 PHE A N 1
ATOM 798 C CA . PHE A 1 96 ? 4.220 -19.017 -15.681 1.00 93.06 96 PHE A CA 1
ATOM 799 C C . PHE A 1 96 ? 5.265 -18.464 -16.650 1.00 93.06 96 PHE A C 1
ATOM 801 O O . PHE A 1 96 ? 6.051 -19.226 -17.210 1.00 93.06 96 PHE A O 1
ATOM 808 N N . HIS A 1 97 ? 5.279 -17.148 -16.851 1.00 87.44 97 HIS A N 1
ATOM 809 C CA . HIS A 1 97 ? 6.255 -16.486 -17.691 1.00 87.44 97 HIS A CA 1
ATOM 810 C C . HIS A 1 97 ? 7.625 -16.423 -17.011 1.00 87.44 97 HIS A C 1
ATOM 812 O O . HIS A 1 97 ? 7.735 -15.978 -15.873 1.00 87.44 97 HIS A O 1
ATOM 818 N N . ASN A 1 98 ? 8.641 -16.887 -17.744 1.00 71.69 98 ASN A N 1
ATOM 819 C CA . ASN A 1 98 ? 10.074 -16.741 -17.488 1.00 71.69 98 ASN A CA 1
ATOM 820 C C . ASN A 1 98 ? 10.489 -16.635 -16.002 1.00 71.69 98 ASN A C 1
ATOM 822 O O . ASN A 1 98 ? 10.770 -15.559 -15.482 1.00 71.69 98 ASN A O 1
ATOM 826 N N . ALA A 1 99 ? 10.607 -17.780 -15.323 1.00 70.75 99 ALA A N 1
ATOM 827 C CA . ALA A 1 99 ? 10.971 -17.831 -13.903 1.00 70.75 99 ALA A CA 1
ATOM 828 C C . ALA A 1 99 ? 12.402 -17.335 -13.587 1.00 70.75 99 ALA A C 1
ATOM 830 O O . ALA A 1 99 ? 12.757 -17.181 -12.415 1.00 70.75 99 ALA A O 1
ATOM 831 N N . GLU A 1 100 ? 13.245 -17.092 -14.597 1.00 81.81 100 GLU A N 1
ATOM 832 C CA . GLU A 1 100 ? 14.632 -16.674 -14.384 1.00 81.81 100 GLU A CA 1
ATOM 833 C C . GLU A 1 100 ? 14.752 -15.186 -14.010 1.00 81.81 100 GLU A C 1
ATOM 835 O O . GLU A 1 100 ? 15.662 -14.825 -13.250 1.00 81.81 100 GLU A O 1
ATOM 840 N N . TRP A 1 101 ? 13.806 -14.337 -14.437 1.00 87.38 101 TRP A N 1
ATOM 841 C CA . TRP A 1 101 ? 13.780 -12.894 -14.164 1.00 87.38 101 TRP A CA 1
ATOM 842 C C . TRP A 1 101 ? 12.503 -12.505 -13.402 1.00 87.38 101 TRP A C 1
ATOM 844 O O . TRP A 1 101 ? 11.429 -12.461 -13.971 1.00 87.38 101 TRP A O 1
ATOM 854 N N . TRP A 1 102 ? 12.622 -12.277 -12.087 1.00 91.94 102 TRP A N 1
ATOM 855 C CA . TRP A 1 102 ? 11.551 -11.832 -11.174 1.00 91.94 102 TRP A CA 1
ATOM 856 C C . TRP A 1 102 ? 10.115 -12.283 -11.488 1.00 91.94 102 TRP A C 1
ATOM 858 O O . TRP A 1 102 ? 9.216 -11.458 -11.656 1.00 91.94 102 TRP A O 1
ATOM 868 N N . GLY A 1 103 ? 9.877 -13.595 -11.472 1.00 93.06 103 GLY A N 1
ATOM 869 C CA . GLY A 1 103 ? 8.524 -14.136 -11.588 1.00 93.06 103 GLY A CA 1
ATOM 870 C C . GLY A 1 103 ? 7.552 -13.528 -10.566 1.00 93.06 103 GLY A C 1
ATOM 871 O O . GLY A 1 103 ? 7.939 -13.144 -9.458 1.00 93.06 103 GLY A O 1
ATOM 872 N N . LEU A 1 104 ? 6.280 -13.430 -10.952 1.00 94.88 104 LEU A N 1
ATOM 873 C CA . LEU A 1 104 ? 5.228 -12.884 -10.100 1.00 94.88 104 LEU A CA 1
ATOM 874 C C . LEU A 1 104 ? 4.947 -13.850 -8.940 1.00 94.88 104 LEU A C 1
ATOM 876 O O . LEU A 1 104 ? 4.412 -14.938 -9.144 1.00 94.88 104 LEU A O 1
ATOM 880 N N . ASP A 1 105 ? 5.310 -13.455 -7.720 1.00 94.25 105 ASP A N 1
ATOM 881 C CA . ASP A 1 105 ? 5.239 -14.303 -6.520 1.00 94.25 105 ASP A CA 1
ATOM 882 C C . ASP A 1 105 ? 4.109 -13.906 -5.550 1.00 94.25 105 ASP A C 1
ATOM 884 O O . ASP A 1 105 ? 3.836 -14.617 -4.577 1.00 94.25 105 ASP A O 1
ATOM 888 N N . TYR A 1 106 ? 3.434 -12.782 -5.806 1.00 96.88 106 TYR A N 1
ATOM 889 C CA . TYR A 1 106 ? 2.318 -12.295 -4.994 1.00 96.88 106 TYR A CA 1
ATOM 890 C C . TYR A 1 106 ? 0.959 -12.740 -5.542 1.00 96.88 106 TYR A C 1
ATOM 892 O O . TYR A 1 106 ? 0.810 -12.999 -6.738 1.00 96.88 106 TYR A O 1
ATOM 900 N N . PRO A 1 107 ? -0.084 -12.823 -4.698 1.00 97.81 107 PRO A N 1
ATOM 901 C CA . PRO A 1 107 ? -1.385 -13.294 -5.137 1.00 97.81 107 PRO A CA 1
ATOM 902 C C . PRO A 1 107 ? -2.091 -12.268 -6.054 1.00 97.81 107 PRO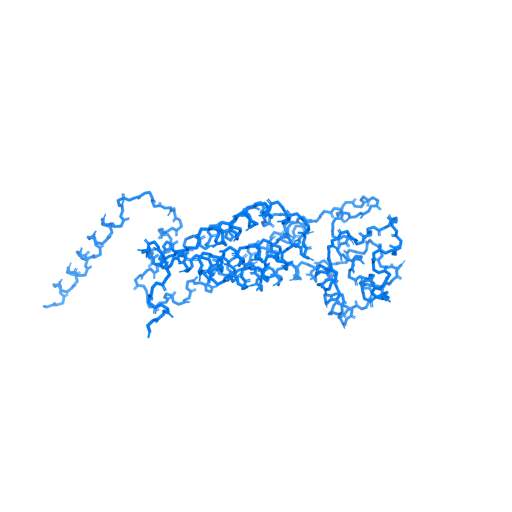 A C 1
ATOM 904 O O . PRO A 1 107 ? -1.616 -11.139 -6.232 1.00 97.81 107 PRO A O 1
ATOM 907 N N . PRO A 1 108 ? -3.229 -12.641 -6.671 1.00 97.69 108 PRO A N 1
ATOM 908 C CA . PRO A 1 108 ? -3.761 -11.925 -7.832 1.00 97.69 108 PRO A CA 1
ATOM 909 C C . PRO A 1 108 ? -4.056 -10.436 -7.632 1.00 97.69 108 PRO A C 1
ATOM 911 O O . PRO A 1 108 ? -3.962 -9.676 -8.593 1.00 97.69 108 PRO A O 1
ATOM 914 N N . LEU A 1 109 ? -4.394 -9.977 -6.420 1.00 98.19 109 LEU A N 1
ATOM 915 C CA . LEU A 1 109 ? -4.703 -8.559 -6.208 1.00 98.19 109 LEU A CA 1
ATOM 916 C C . LEU A 1 109 ? -3.471 -7.669 -6.426 1.00 98.19 109 LEU A C 1
ATOM 918 O O . LEU A 1 109 ? -3.615 -6.561 -6.940 1.00 98.19 109 LEU A O 1
ATOM 922 N N . SER A 1 110 ? -2.267 -8.152 -6.102 1.00 98.12 110 SER A N 1
ATOM 923 C CA . SER A 1 110 ? -1.032 -7.438 -6.446 1.00 98.12 110 SER A CA 1
ATOM 924 C C . SER A 1 110 ? -0.763 -7.443 -7.943 1.00 98.12 110 SER A C 1
ATOM 926 O O . SER A 1 110 ? -0.395 -6.402 -8.475 1.00 98.12 110 SER A O 1
ATOM 928 N N . ALA A 1 111 ? -1.022 -8.554 -8.640 1.00 98.12 111 ALA A N 1
ATOM 929 C CA . ALA A 1 111 ? -0.884 -8.608 -10.095 1.00 98.12 111 ALA A CA 1
ATOM 930 C C . ALA A 1 111 ? -1.816 -7.601 -10.795 1.00 98.12 111 ALA A C 1
ATOM 932 O O . ALA A 1 111 ? -1.389 -6.873 -11.688 1.00 98.12 111 ALA A O 1
ATOM 933 N N . TYR A 1 112 ? -3.067 -7.476 -10.338 1.00 98.44 112 TYR A N 1
ATOM 934 C CA . TYR A 1 112 ? -3.989 -6.461 -10.856 1.00 98.44 112 TYR A CA 1
ATOM 935 C C . TYR A 1 112 ? -3.554 -5.028 -10.529 1.00 98.44 112 TYR A C 1
ATOM 937 O O . TYR A 1 112 ? -3.738 -4.139 -11.360 1.00 98.44 112 TYR A O 1
ATOM 945 N N . LEU A 1 113 ? -2.960 -4.781 -9.356 1.00 98.44 113 LEU A N 1
ATOM 946 C CA . LEU A 1 113 ? -2.388 -3.467 -9.050 1.00 98.44 113 LEU A CA 1
ATOM 947 C C . LEU A 1 113 ? -1.223 -3.143 -10.001 1.00 98.44 113 LEU A C 1
ATOM 949 O O . LEU A 1 113 ? -1.183 -2.041 -10.552 1.00 98.44 113 LEU A O 1
ATOM 953 N N . SER A 1 114 ? -0.333 -4.108 -10.250 1.00 98.44 114 SER A N 1
ATOM 954 C CA . SER A 1 114 ? 0.748 -3.979 -11.234 1.00 98.44 114 SER A CA 1
ATOM 955 C C . SER A 1 114 ? 0.213 -3.750 -12.645 1.00 98.44 114 SER A C 1
ATOM 957 O O . SER A 1 114 ? 0.739 -2.896 -13.346 1.00 98.44 114 SER A O 1
ATOM 959 N N . TYR A 1 115 ? -0.877 -4.410 -13.039 1.00 98.62 115 TYR A N 1
ATOM 960 C CA . TYR A 1 115 ? -1.532 -4.165 -14.325 1.00 98.62 115 TYR A CA 1
ATOM 961 C C . TYR A 1 115 ? -2.052 -2.728 -14.448 1.00 98.62 115 TYR A C 1
ATOM 963 O O . TYR A 1 115 ? -1.830 -2.070 -15.464 1.00 98.62 115 TYR A O 1
ATOM 971 N N . ILE A 1 116 ? -2.736 -2.221 -13.414 1.00 98.56 116 ILE A N 1
ATOM 972 C CA . ILE A 1 116 ? -3.284 -0.857 -13.404 1.00 98.56 116 ILE A CA 1
ATOM 973 C C . ILE A 1 116 ? -2.154 0.168 -13.502 1.00 98.56 116 ILE A C 1
ATOM 975 O O . ILE A 1 116 ? -2.218 1.067 -14.344 1.00 98.56 116 ILE A O 1
ATOM 979 N N . TYR A 1 117 ? -1.114 0.034 -12.674 1.00 98.69 117 TYR A N 1
ATOM 980 C CA . TYR A 1 117 ? 0.031 0.933 -12.749 1.00 98.69 117 TYR A CA 1
ATOM 981 C C . TYR A 1 117 ? 0.767 0.779 -14.083 1.00 98.69 117 TYR A C 1
ATOM 983 O O . TYR A 1 117 ? 0.922 1.772 -14.783 1.00 98.69 117 TYR A O 1
ATOM 991 N N . GLY A 1 118 ? 1.059 -0.437 -14.540 1.00 98.31 118 GLY A N 1
ATOM 992 C CA . GLY A 1 118 ? 1.653 -0.688 -15.856 1.00 98.31 118 GLY A CA 1
ATOM 993 C C . GLY A 1 118 ? 0.882 -0.024 -16.999 1.00 98.31 118 GLY A C 1
ATOM 994 O O . GLY A 1 118 ? 1.486 0.637 -17.838 1.00 98.31 118 GLY A O 1
ATOM 995 N N . LYS A 1 119 ? -0.456 -0.084 -16.997 1.00 98.50 119 LYS A N 1
ATOM 996 C CA . LYS A 1 119 ? -1.302 0.624 -17.976 1.00 98.50 119 LYS A CA 1
ATOM 997 C C . LYS A 1 119 ? -1.147 2.143 -17.911 1.00 98.50 119 LYS A C 1
ATOM 999 O O . LYS A 1 119 ? -0.996 2.774 -18.955 1.00 98.50 119 LYS A O 1
ATOM 1004 N N . ILE A 1 120 ? -1.186 2.729 -16.713 1.00 98.62 120 ILE A N 1
ATOM 1005 C CA . ILE A 1 120 ? -1.020 4.180 -16.524 1.00 98.62 120 ILE A CA 1
ATOM 1006 C C . ILE A 1 120 ? 0.386 4.617 -16.949 1.00 98.62 120 ILE A C 1
ATOM 1008 O O . ILE A 1 120 ? 0.537 5.617 -17.642 1.00 98.62 120 ILE A O 1
ATOM 1012 N N . GLY A 1 121 ? 1.411 3.872 -16.544 1.00 98.25 121 GLY A N 1
ATOM 1013 C CA . GLY A 1 121 ? 2.801 4.173 -16.855 1.00 98.25 121 GLY A CA 1
ATOM 1014 C C . GLY A 1 121 ? 3.111 4.021 -18.344 1.00 98.25 121 GLY A C 1
ATOM 1015 O O . GLY A 1 121 ? 3.723 4.910 -18.918 1.00 98.25 121 GLY A O 1
ATOM 1016 N N . HIS A 1 122 ? 2.596 2.977 -18.998 1.00 97.75 122 HIS A N 1
ATOM 1017 C CA . HIS A 1 122 ? 2.725 2.784 -20.446 1.00 97.75 122 HIS A CA 1
ATOM 1018 C C . HIS A 1 122 ? 2.051 3.894 -21.261 1.00 97.75 122 HIS A C 1
ATOM 1020 O O . HIS A 1 122 ? 2.529 4.239 -22.334 1.00 97.75 122 HIS A O 1
ATOM 1026 N N . PHE A 1 123 ? 0.958 4.477 -20.759 1.00 98.06 123 PHE A N 1
ATOM 1027 C CA . PHE A 1 123 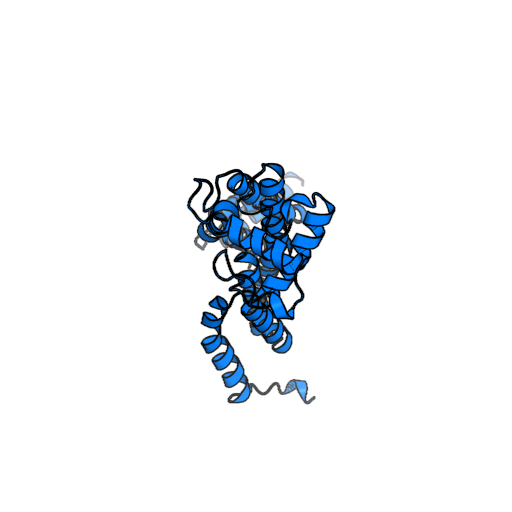? 0.348 5.647 -21.393 1.00 98.06 123 PHE A CA 1
ATOM 1028 C C . PHE A 1 123 ? 1.251 6.893 -21.331 1.00 98.06 123 PHE A C 1
ATOM 1030 O O . PHE A 1 123 ? 1.187 7.730 -22.227 1.00 98.06 123 PHE A O 1
ATOM 1037 N N . ILE A 1 124 ? 2.077 7.024 -20.287 1.00 97.94 124 ILE A N 1
ATOM 1038 C CA . ILE A 1 124 ? 3.021 8.139 -20.119 1.00 97.94 124 ILE A CA 1
ATOM 1039 C C . ILE A 1 124 ? 4.282 7.902 -20.956 1.00 97.94 124 ILE A C 1
ATOM 1041 O O . ILE A 1 124 ? 4.680 8.777 -21.719 1.00 97.94 124 ILE A O 1
ATOM 1045 N N . GLU A 1 125 ? 4.898 6.731 -20.803 1.00 97.88 125 GLU A N 1
ATOM 1046 C CA . GLU A 1 125 ? 6.116 6.332 -21.503 1.00 97.88 125 GLU A CA 1
ATOM 1047 C C . GLU A 1 125 ? 6.107 4.806 -21.734 1.00 97.88 125 GLU A C 1
ATOM 1049 O O . GLU A 1 125 ? 6.367 4.024 -20.809 1.00 97.88 125 GLU A O 1
ATOM 1054 N N . PRO A 1 126 ? 5.800 4.352 -22.963 1.00 97.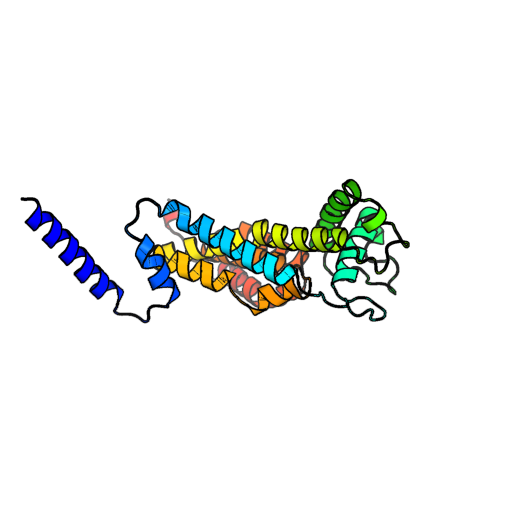31 126 PRO A N 1
ATOM 1055 C CA . PRO A 1 126 ? 5.752 2.934 -23.306 1.00 97.31 126 PRO A CA 1
ATOM 1056 C C . PRO A 1 126 ? 7.057 2.175 -23.046 1.00 97.31 126 PRO A C 1
ATOM 1058 O O . PRO A 1 126 ? 7.005 0.989 -22.702 1.00 97.31 126 PRO A O 1
ATOM 1061 N N . ALA A 1 127 ? 8.215 2.832 -23.187 1.00 97.44 127 ALA A N 1
ATOM 1062 C CA . ALA A 1 127 ? 9.523 2.189 -23.069 1.00 97.44 127 ALA A CA 1
ATOM 1063 C C . ALA A 1 127 ? 9.826 1.670 -21.652 1.00 97.44 127 ALA A C 1
ATOM 1065 O O . ALA A 1 127 ? 10.636 0.758 -21.498 1.00 97.44 127 ALA A O 1
ATOM 1066 N N . TRP A 1 128 ? 9.164 2.201 -20.618 1.00 97.81 128 TRP A N 1
ATOM 1067 C CA . TRP A 1 128 ? 9.373 1.782 -19.225 1.00 97.81 128 TRP A CA 1
ATOM 1068 C C . TRP A 1 128 ? 8.995 0.325 -18.940 1.00 97.81 128 TRP A C 1
ATOM 1070 O O . TRP A 1 128 ? 9.545 -0.294 -18.025 1.00 97.81 128 TRP A O 1
ATOM 1080 N N . PHE A 1 129 ? 8.060 -0.211 -19.723 1.00 97.25 129 PHE A N 1
ATOM 1081 C CA . PHE A 1 129 ? 7.461 -1.526 -19.505 1.00 97.25 129 PHE A CA 1
ATOM 1082 C C . PHE A 1 129 ? 7.475 -2.379 -20.774 1.00 97.25 129 PHE A C 1
ATOM 1084 O O . PHE A 1 129 ? 6.640 -3.263 -20.912 1.00 97.25 129 PHE A O 1
ATOM 1091 N N . ALA A 1 130 ? 8.368 -2.093 -21.725 1.00 96.25 130 ALA A N 1
ATOM 1092 C CA . ALA A 1 130 ? 8.483 -2.861 -22.960 1.00 96.25 130 ALA A CA 1
ATOM 1093 C C . ALA A 1 130 ? 8.943 -4.300 -22.669 1.00 96.25 130 ALA A C 1
ATOM 1095 O O . ALA A 1 130 ? 10.012 -4.486 -22.080 1.00 96.25 130 ALA A O 1
ATOM 1096 N N . LEU A 1 131 ? 8.140 -5.275 -23.109 1.00 95.06 131 LEU A N 1
ATOM 1097 C CA . LEU A 1 131 ? 8.354 -6.701 -22.859 1.00 95.06 131 LEU A CA 1
ATOM 1098 C C . LEU A 1 131 ? 9.739 -7.162 -23.342 1.00 95.06 131 LEU A C 1
ATOM 1100 O O . LEU A 1 131 ? 10.084 -6.929 -24.501 1.00 95.06 131 LEU A O 1
ATOM 1104 N N . ASP A 1 132 ? 10.513 -7.788 -22.456 1.00 91.62 132 ASP A N 1
ATOM 1105 C CA . ASP A 1 132 ? 11.858 -8.353 -22.668 1.00 91.62 132 ASP A CA 1
ATOM 1106 C C . ASP A 1 132 ? 12.952 -7.340 -23.074 1.00 91.62 132 ASP A C 1
ATOM 1108 O O . ASP A 1 132 ? 14.107 -7.710 -23.296 1.00 91.62 132 ASP A O 1
ATOM 1112 N N . VAL A 1 133 ? 12.621 -6.047 -23.153 1.00 93.19 133 VAL A N 1
ATOM 1113 C CA . VAL A 1 133 ? 13.541 -4.972 -23.574 1.00 93.19 133 VAL A CA 1
ATOM 1114 C C . VAL A 1 133 ? 13.875 -4.031 -22.419 1.00 93.19 133 VAL A C 1
ATOM 1116 O O . VAL A 1 133 ? 14.981 -3.500 -22.345 1.00 93.19 133 VAL A O 1
ATOM 1119 N N . SER A 1 134 ? 12.933 -3.822 -21.499 1.00 93.00 134 SER A N 1
ATOM 1120 C CA . SER A 1 134 ? 13.038 -2.822 -20.426 1.00 93.00 134 SER A CA 1
ATOM 1121 C C . SER A 1 134 ? 13.682 -3.341 -19.129 1.00 93.00 134 SER A C 1
ATOM 1123 O O . SER A 1 134 ? 13.651 -2.660 -18.103 1.00 93.00 134 SER A O 1
ATOM 1125 N N . HIS A 1 135 ? 14.289 -4.531 -19.164 1.00 91.62 135 HIS A N 1
ATOM 1126 C CA . HIS A 1 135 ? 14.927 -5.155 -18.003 1.00 91.62 135 HIS A CA 1
ATOM 1127 C C . HIS A 1 135 ? 16.070 -4.302 -17.437 1.00 91.62 135 HIS A C 1
ATOM 1129 O O . HIS A 1 135 ? 16.991 -3.899 -18.150 1.00 91.62 135 HIS A O 1
ATOM 1135 N N . GLY A 1 136 ? 16.021 -4.047 -16.129 1.00 88.81 136 GLY A N 1
ATOM 1136 C CA . GLY A 1 136 ? 17.020 -3.257 -15.406 1.00 88.81 136 GLY A CA 1
ATOM 1137 C C . GLY A 1 136 ? 16.974 -1.753 -15.697 1.00 88.81 136 GLY A C 1
ATOM 1138 O O . GLY A 1 136 ? 17.924 -1.040 -15.358 1.00 88.81 136 GLY A O 1
ATOM 1139 N N . LEU A 1 137 ? 15.905 -1.244 -16.321 1.00 90.06 137 LEU A N 1
ATOM 1140 C CA . LEU A 1 137 ? 15.758 0.180 -16.612 1.00 90.06 137 LEU A CA 1
ATOM 1141 C C . LEU A 1 137 ? 15.570 0.997 -15.322 1.00 90.06 137 LEU A C 1
ATOM 1143 O O . LEU A 1 137 ? 14.722 0.697 -14.486 1.00 90.06 137 LEU A O 1
ATOM 1147 N N . HIS A 1 138 ? 16.339 2.077 -15.179 1.00 86.12 138 HIS A N 1
ATOM 1148 C CA . HIS A 1 138 ? 16.349 2.911 -13.972 1.00 86.12 138 HIS A CA 1
ATOM 1149 C C . HIS A 1 138 ? 16.484 4.410 -14.286 1.00 86.12 138 HIS A C 1
ATOM 1151 O O . HIS A 1 138 ? 17.192 5.138 -13.587 1.00 86.12 138 HIS A O 1
ATOM 1157 N N . THR A 1 139 ? 15.808 4.895 -15.338 1.00 92.81 139 THR A N 1
ATOM 1158 C CA . THR A 1 139 ? 15.788 6.338 -15.632 1.00 92.81 139 THR A CA 1
ATOM 1159 C C . THR A 1 139 ? 15.176 7.124 -14.473 1.00 92.81 139 THR A C 1
ATOM 1161 O O . THR A 1 139 ? 14.384 6.606 -13.677 1.00 92.81 139 THR A O 1
ATOM 1164 N N . GLN A 1 140 ? 15.543 8.400 -14.367 1.00 94.06 140 GLN A N 1
ATOM 1165 C CA . GLN A 1 140 ? 15.056 9.247 -13.285 1.00 94.06 140 GLN A CA 1
ATOM 1166 C C . GLN A 1 140 ? 13.532 9.442 -13.356 1.00 94.06 140 GLN A C 1
ATOM 1168 O O . GLN A 1 140 ? 12.888 9.497 -12.304 1.00 94.06 140 GLN A O 1
ATOM 1173 N N . GLU A 1 141 ? 12.942 9.497 -14.558 1.00 96.75 141 GLU A N 1
ATOM 1174 C CA . GLU A 1 141 ? 11.486 9.597 -14.700 1.00 96.75 141 GLU A CA 1
ATOM 1175 C C . GLU A 1 141 ? 10.780 8.314 -14.254 1.00 96.75 141 GLU A C 1
ATOM 1177 O O . GLU A 1 141 ? 9.804 8.394 -13.506 1.00 96.75 141 GLU A O 1
ATOM 1182 N N . LEU A 1 142 ? 11.303 7.138 -14.626 1.00 96.56 142 LEU A N 1
ATOM 1183 C CA . LEU A 1 142 ? 10.752 5.857 -14.182 1.00 96.56 142 LEU A CA 1
ATOM 1184 C C . LEU A 1 142 ? 10.841 5.722 -12.660 1.00 96.56 142 LEU A C 1
ATOM 1186 O O . LEU A 1 142 ? 9.863 5.348 -12.010 1.00 96.56 142 LEU A O 1
ATOM 1190 N N . LYS A 1 143 ? 11.986 6.080 -12.064 1.00 95.88 143 LYS A N 1
ATOM 1191 C CA . LYS A 1 143 ? 12.139 6.109 -10.603 1.00 95.88 143 LYS A CA 1
ATOM 1192 C C . LYS A 1 143 ? 11.079 7.008 -9.971 1.00 95.88 143 LYS A C 1
ATOM 1194 O O . LYS A 1 143 ? 10.425 6.589 -9.018 1.00 95.88 143 LYS A O 1
ATOM 1199 N N . PHE A 1 144 ? 10.890 8.222 -10.489 1.00 96.75 144 PHE A N 1
ATOM 1200 C CA . PHE A 1 144 ? 9.872 9.140 -9.981 1.00 96.75 144 PHE A CA 1
ATOM 1201 C C . PHE A 1 144 ? 8.464 8.539 -10.082 1.00 96.75 144 PHE A C 1
ATOM 1203 O O . PHE A 1 144 ? 7.750 8.501 -9.079 1.00 96.75 144 PHE A O 1
ATOM 1210 N N . TYR A 1 145 ? 8.095 8.011 -11.251 1.00 98.19 145 TYR A N 1
ATOM 1211 C CA . TYR A 1 145 ? 6.809 7.356 -11.487 1.00 98.19 145 TYR A CA 1
ATOM 1212 C C . TYR A 1 145 ? 6.551 6.238 -10.467 1.00 98.19 145 TYR A C 1
ATOM 1214 O O . TYR A 1 145 ? 5.554 6.263 -9.745 1.00 98.19 145 TYR A O 1
ATOM 1222 N N . MET A 1 146 ? 7.503 5.318 -10.336 1.00 97.94 146 MET A N 1
ATOM 1223 C CA . MET A 1 146 ? 7.435 4.181 -9.421 1.00 97.94 146 MET A CA 1
ATOM 1224 C C . MET A 1 146 ? 7.333 4.629 -7.954 1.00 97.94 146 MET A C 1
ATOM 1226 O O . MET A 1 146 ? 6.587 4.055 -7.165 1.00 97.94 146 MET A O 1
ATOM 1230 N N . ARG A 1 147 ? 8.048 5.683 -7.538 1.00 97.69 147 ARG A N 1
ATOM 1231 C CA . ARG A 1 147 ? 7.906 6.223 -6.170 1.00 97.69 147 ARG A CA 1
ATOM 1232 C C . ARG A 1 147 ? 6.513 6.812 -5.937 1.00 97.69 147 ARG A C 1
ATOM 1234 O O . ARG A 1 147 ? 5.946 6.640 -4.857 1.00 97.69 147 ARG A O 1
ATOM 1241 N N . MET A 1 148 ? 5.944 7.474 -6.943 1.00 98.06 148 MET A N 1
ATOM 1242 C CA . MET A 1 148 ? 4.604 8.048 -6.848 1.00 98.06 148 MET A CA 1
ATOM 1243 C C . MET A 1 148 ? 3.518 6.978 -6.725 1.00 98.06 148 MET A C 1
ATOM 1245 O O . MET A 1 148 ? 2.582 7.178 -5.953 1.00 98.06 148 MET A O 1
ATOM 1249 N N . THR A 1 149 ? 3.637 5.833 -7.401 1.00 98.50 149 THR A N 1
ATOM 1250 C CA . THR A 1 149 ? 2.649 4.746 -7.275 1.00 98.50 149 THR A CA 1
ATOM 1251 C C . THR A 1 149 ? 2.585 4.189 -5.848 1.00 98.50 149 THR A C 1
ATOM 1253 O O . THR A 1 149 ? 1.486 3.972 -5.331 1.00 98.50 149 THR A O 1
ATOM 1256 N N . VAL A 1 150 ? 3.727 4.053 -5.160 1.00 98.31 150 VAL A N 1
ATOM 1257 C CA . VAL A 1 150 ? 3.777 3.634 -3.744 1.00 98.31 150 VAL A CA 1
ATOM 1258 C C . VAL A 1 150 ? 3.134 4.683 -2.829 1.00 98.31 150 VAL A C 1
ATOM 1260 O O . VAL A 1 150 ? 2.305 4.333 -1.987 1.00 98.31 150 VAL A O 1
ATOM 1263 N N . ILE A 1 151 ? 3.453 5.972 -3.010 1.00 98.44 151 ILE A N 1
ATOM 1264 C CA . ILE A 1 151 ? 2.862 7.071 -2.219 1.00 98.44 151 ILE A CA 1
ATOM 1265 C C . ILE A 1 151 ? 1.345 7.151 -2.425 1.00 98.44 151 ILE A C 1
ATOM 1267 O O . ILE A 1 151 ? 0.599 7.325 -1.459 1.00 98.44 151 ILE A O 1
ATOM 1271 N N . ILE A 1 152 ? 0.878 6.999 -3.665 1.00 98.50 152 ILE A N 1
ATOM 1272 C CA . ILE A 1 152 ? -0.549 7.006 -4.002 1.00 98.50 152 ILE A CA 1
ATOM 1273 C C . ILE A 1 152 ? -1.260 5.809 -3.359 1.00 98.50 152 ILE A C 1
ATOM 1275 O O . ILE A 1 152 ? -2.316 5.990 -2.754 1.00 98.50 152 ILE A O 1
ATOM 1279 N N . SER A 1 153 ? -0.682 4.608 -3.439 1.00 98.25 153 SER A N 1
ATOM 1280 C CA . SER A 1 153 ? -1.219 3.405 -2.785 1.00 98.25 153 SER A CA 1
ATOM 1281 C C . SER A 1 153 ? -1.348 3.577 -1.266 1.00 98.25 153 SER A C 1
ATOM 1283 O O . SER A 1 153 ? -2.410 3.307 -0.696 1.00 98.25 153 SER A O 1
ATOM 1285 N N . ASP A 1 154 ? -0.302 4.099 -0.621 1.00 97.81 154 ASP A N 1
ATOM 1286 C CA . ASP A 1 154 ? -0.268 4.381 0.818 1.00 97.81 154 ASP A CA 1
ATOM 1287 C C . ASP A 1 154 ? -1.372 5.382 1.206 1.00 97.81 154 ASP A C 1
ATOM 1289 O O . ASP A 1 154 ? -2.183 5.135 2.106 1.00 97.81 154 ASP A O 1
ATOM 1293 N N . PHE A 1 155 ? -1.483 6.478 0.452 1.00 98.31 155 PHE A N 1
ATOM 1294 C CA . PHE A 1 155 ? -2.489 7.512 0.674 1.00 98.31 155 PHE A CA 1
ATOM 1295 C C . PHE A 1 155 ? -3.930 7.014 0.479 1.00 98.31 155 PHE A C 1
ATOM 1297 O O . PHE A 1 155 ? -4.813 7.382 1.254 1.00 98.31 155 PHE A O 1
ATOM 1304 N N . ILE A 1 156 ? -4.188 6.177 -0.530 1.00 98.19 156 ILE A N 1
ATOM 1305 C CA . ILE A 1 156 ? -5.540 5.682 -0.835 1.00 98.19 156 ILE A CA 1
ATOM 1306 C C . ILE A 1 156 ? -5.988 4.597 0.152 1.00 98.19 156 ILE A C 1
ATOM 1308 O O . ILE A 1 156 ? -7.178 4.516 0.458 1.00 98.19 156 ILE A O 1
ATOM 1312 N N . ILE A 1 157 ? -5.070 3.768 0.658 1.00 98.38 157 ILE A N 1
ATOM 1313 C CA . ILE A 1 157 ? -5.424 2.583 1.452 1.00 98.38 157 ILE A CA 1
ATOM 1314 C C . ILE A 1 157 ? -5.052 2.743 2.927 1.00 98.38 157 ILE A C 1
ATOM 1316 O O . ILE A 1 157 ? -5.917 2.644 3.802 1.00 98.38 157 ILE A O 1
ATOM 1320 N N . TYR A 1 158 ? -3.783 3.002 3.234 1.00 98.50 158 TYR A N 1
ATOM 1321 C CA . TYR A 1 158 ? -3.279 2.950 4.606 1.00 98.50 158 TYR A CA 1
ATOM 1322 C C . TYR A 1 158 ? -3.668 4.186 5.426 1.00 98.50 158 TYR A C 1
ATOM 1324 O O . TYR A 1 158 ? -4.156 4.050 6.551 1.00 98.50 158 TYR A O 1
ATOM 1332 N N . PHE A 1 159 ? -3.562 5.391 4.859 1.00 98.19 159 PHE A N 1
ATOM 1333 C CA . PHE A 1 159 ? -3.980 6.629 5.537 1.00 98.19 159 PHE A CA 1
ATOM 1334 C C . PHE A 1 159 ? -5.444 6.585 6.012 1.00 98.19 159 PHE A C 1
ATOM 1336 O O . PHE A 1 159 ? -5.691 6.789 7.209 1.00 98.19 159 PHE A O 1
ATOM 1343 N N . PRO A 1 160 ? -6.440 6.296 5.150 1.00 97.88 160 PRO A N 1
ATOM 1344 C CA . PRO A 1 160 ? -7.824 6.211 5.596 1.00 97.88 160 PRO A CA 1
ATOM 1345 C C . PRO A 1 160 ? -8.058 5.048 6.561 1.00 97.88 160 PRO A C 1
ATOM 1347 O O . PRO A 1 160 ? -8.873 5.206 7.474 1.00 97.88 160 PRO A O 1
ATOM 1350 N N . ALA A 1 161 ? -7.336 3.927 6.431 1.00 98.25 161 ALA A N 1
ATOM 1351 C CA . ALA A 1 161 ? -7.408 2.820 7.385 1.00 98.25 161 ALA A CA 1
ATOM 1352 C C . ALA A 1 161 ? -7.012 3.262 8.802 1.00 98.25 161 ALA A C 1
ATOM 1354 O O . ALA A 1 161 ? -7.785 3.073 9.745 1.00 98.25 161 ALA A O 1
ATOM 1355 N N . VAL A 1 162 ? -5.866 3.936 8.944 1.00 98.19 162 VAL A N 1
ATOM 1356 C CA . VAL A 1 162 ? -5.375 4.461 10.230 1.00 98.19 162 VAL A CA 1
ATOM 1357 C C . VAL A 1 162 ? -6.338 5.498 10.804 1.00 98.19 162 VAL A C 1
ATOM 1359 O O . VAL A 1 162 ? -6.736 5.413 11.969 1.00 98.19 162 VAL A O 1
ATOM 1362 N N . ILE A 1 163 ? -6.775 6.457 9.985 1.00 96.12 163 ILE A N 1
ATOM 1363 C CA . ILE A 1 163 ? -7.706 7.506 10.418 1.00 96.12 163 ILE A CA 1
ATOM 1364 C C . ILE A 1 163 ? -9.031 6.894 10.892 1.00 96.12 163 ILE A C 1
ATOM 1366 O O . ILE A 1 163 ? -9.580 7.323 11.913 1.00 96.12 163 ILE A O 1
ATOM 1370 N N . ARG A 1 164 ? -9.560 5.901 10.168 1.00 95.81 164 ARG A N 1
ATOM 1371 C CA . ARG A 1 164 ? -10.810 5.217 10.524 1.00 95.81 164 ARG A CA 1
ATOM 1372 C C . ARG A 1 164 ? -10.654 4.424 11.817 1.00 95.81 164 ARG A C 1
ATOM 1374 O O . ARG A 1 164 ? -11.499 4.582 12.700 1.00 95.81 164 ARG A O 1
ATOM 1381 N N . PHE A 1 165 ? -9.581 3.645 11.946 1.00 96.38 165 PHE A N 1
ATOM 1382 C CA . PHE A 1 165 ? -9.277 2.876 13.150 1.00 96.38 165 PHE A CA 1
ATOM 1383 C C . PHE A 1 165 ? -9.214 3.779 14.386 1.00 96.38 165 PHE A C 1
ATOM 1385 O O . PHE A 1 165 ? -9.955 3.568 15.345 1.00 96.38 165 PHE A O 1
ATOM 1392 N N . VAL A 1 166 ? -8.415 4.850 14.341 1.00 94.75 166 VAL A N 1
ATOM 1393 C CA . VAL A 1 166 ? -8.248 5.757 15.487 1.00 94.75 166 VAL A CA 1
ATOM 1394 C C . VAL A 1 166 ? -9.552 6.483 15.829 1.00 94.75 166 VAL A C 1
ATOM 1396 O O . VAL A 1 166 ? -9.903 6.609 17.005 1.00 94.75 166 VAL A O 1
ATOM 1399 N N . ARG A 1 167 ? -10.313 6.940 14.824 1.00 91.50 167 ARG A N 1
ATOM 1400 C CA . ARG A 1 167 ? -11.630 7.565 15.051 1.00 91.50 167 ARG A CA 1
ATOM 1401 C C . ARG A 1 167 ? -12.605 6.610 15.726 1.00 91.50 167 ARG A C 1
ATOM 1403 O O . ARG A 1 167 ? -13.373 7.044 16.585 1.00 91.50 167 ARG A O 1
ATOM 1410 N N . TYR A 1 168 ? -12.587 5.343 15.334 1.00 89.81 168 TYR A N 1
ATOM 1411 C CA . TYR A 1 168 ? -13.440 4.328 15.927 1.00 89.81 168 TYR A CA 1
ATOM 1412 C C . TYR A 1 168 ? -12.999 3.988 17.357 1.00 89.81 168 TYR A C 1
ATOM 1414 O O . TYR A 1 168 ? -13.805 4.065 18.283 1.00 89.81 168 TYR A O 1
ATOM 1422 N N . TRP A 1 169 ? -11.704 3.752 17.569 1.00 87.94 169 TRP A N 1
ATOM 1423 C CA . TRP A 1 169 ? -11.130 3.489 18.890 1.00 87.94 169 TRP A CA 1
ATOM 1424 C C . TRP A 1 169 ? -11.431 4.606 19.895 1.00 87.94 169 TRP A C 1
ATOM 1426 O O . TRP A 1 169 ? -11.835 4.351 21.032 1.00 87.94 169 TRP A O 1
ATOM 1436 N N . LYS A 1 170 ? -11.327 5.865 19.450 1.00 88.62 170 LYS A N 1
ATOM 1437 C CA . LYS A 1 170 ? -11.704 7.040 20.242 1.00 88.62 170 LYS A CA 1
ATOM 1438 C C . LYS A 1 170 ? -13.156 6.965 20.723 1.00 88.62 170 LYS A C 1
ATOM 1440 O O . LYS A 1 170 ? -13.412 7.259 21.889 1.00 88.62 170 LYS A O 1
ATOM 1445 N N . ARG A 1 171 ? -14.096 6.597 19.841 1.00 86.38 171 ARG A N 1
ATOM 1446 C CA . ARG A 1 171 ? -15.524 6.474 20.185 1.00 86.38 171 ARG A CA 1
ATOM 1447 C C . ARG A 1 171 ? -15.758 5.386 21.232 1.00 86.38 171 ARG A C 1
ATOM 1449 O O . ARG A 1 171 ? -16.556 5.606 22.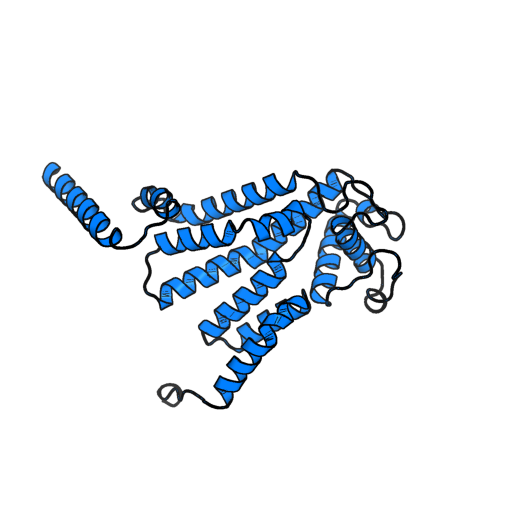130 1.00 86.38 171 ARG A O 1
ATOM 1456 N N . LEU A 1 172 ? -15.034 4.270 21.149 1.00 84.25 172 LEU A N 1
ATOM 1457 C CA . LEU A 1 172 ? -15.161 3.162 22.100 1.00 84.25 172 LEU A CA 1
ATOM 1458 C C . LEU A 1 172 ? -14.610 3.478 23.497 1.00 84.25 172 LEU A C 1
ATOM 1460 O O . LEU A 1 172 ? -15.189 3.047 24.489 1.00 84.25 172 LEU A O 1
ATOM 1464 N N . LYS A 1 173 ? -13.482 4.192 23.592 1.00 82.19 173 LYS A N 1
ATOM 1465 C CA . LYS A 1 173 ? -12.791 4.452 24.871 1.00 82.19 173 LYS A CA 1
ATOM 1466 C C . LYS A 1 173 ? -13.069 5.830 25.482 1.00 82.19 173 LYS A C 1
ATOM 1468 O O . LYS A 1 173 ? -12.568 6.108 26.564 1.00 82.19 173 LYS A O 1
ATOM 1473 N N . GLY A 1 174 ? -13.840 6.689 24.811 1.00 73.69 174 GLY A N 1
ATOM 1474 C CA . GLY A 1 174 ? -14.194 8.019 25.325 1.00 73.69 174 GLY A CA 1
ATOM 1475 C C . GLY A 1 174 ? -13.040 9.034 25.335 1.00 73.69 174 GLY A C 1
ATOM 1476 O O . GLY A 1 174 ? -12.984 9.885 26.214 1.00 73.69 174 GLY A O 1
ATOM 1477 N N . GLY A 1 175 ? -12.103 8.954 24.381 1.00 69.69 175 GLY A N 1
ATOM 1478 C CA . GLY A 1 175 ? -10.912 9.820 24.341 1.00 69.69 175 GLY A CA 1
ATOM 1479 C C . GLY A 1 175 ? -11.130 11.211 23.718 1.00 69.69 175 GLY A C 1
ATOM 1480 O O . GLY A 1 175 ? -12.060 11.430 22.939 1.00 69.69 175 GLY A O 1
ATOM 1481 N N . ASN A 1 176 ? -10.213 12.151 23.980 1.00 73.62 176 ASN A N 1
ATOM 1482 C CA . ASN A 1 176 ? -10.230 13.498 23.386 1.00 73.62 176 ASN A CA 1
ATOM 1483 C C . ASN A 1 176 ? -9.692 13.516 21.942 1.00 73.62 176 ASN A C 1
ATOM 1485 O O . ASN A 1 176 ? -8.933 12.647 21.521 1.00 73.62 176 ASN A O 1
ATOM 1489 N N . SER A 1 177 ? -10.095 14.516 21.143 1.00 73.19 177 SER A N 1
ATOM 1490 C CA . SER A 1 177 ? -9.697 14.617 19.723 1.00 73.19 177 SER A CA 1
ATOM 1491 C C . SER A 1 177 ? -8.198 14.817 19.513 1.00 73.19 177 SER A C 1
ATOM 1493 O O . SER A 1 177 ? -7.680 14.368 18.499 1.00 73.19 177 SER A O 1
ATOM 1495 N N . LEU A 1 178 ? -7.513 15.475 20.451 1.00 69.62 178 LEU A N 1
ATOM 1496 C CA . LEU A 1 178 ? -6.063 15.657 20.382 1.00 69.62 178 LEU A CA 1
ATOM 1497 C C . LEU A 1 178 ? -5.327 14.321 20.442 1.00 69.62 178 LEU A C 1
ATOM 1499 O O . LEU A 1 178 ? -4.493 14.067 19.583 1.00 69.62 178 LEU A O 1
ATOM 1503 N N . ASN A 1 179 ? -5.717 13.437 21.366 1.00 81.12 179 ASN A N 1
ATOM 1504 C CA . ASN A 1 179 ? -5.143 12.094 21.461 1.00 81.12 179 ASN A CA 1
ATOM 1505 C C . ASN A 1 179 ? -5.325 11.333 20.144 1.00 81.12 179 ASN A C 1
ATOM 1507 O O . ASN A 1 179 ? -4.409 10.660 19.698 1.00 81.12 179 ASN A O 1
ATOM 1511 N N . SER A 1 180 ? -6.464 11.502 19.463 1.00 87.12 180 SER A N 1
ATOM 1512 C CA . SER A 1 180 ? -6.675 10.896 18.143 1.00 87.12 180 SER A CA 1
ATOM 1513 C C . SER A 1 180 ? -5.711 11.420 17.077 1.00 87.12 180 SER A C 1
ATOM 1515 O O . SER A 1 180 ? -5.204 10.633 16.286 1.00 87.12 180 SER A O 1
ATOM 1517 N N . TYR A 1 181 ? -5.443 12.726 17.032 1.00 90.62 181 TYR A N 1
ATOM 1518 C CA . TYR A 1 181 ? -4.487 13.281 16.068 1.00 90.62 181 TYR A CA 1
ATOM 1519 C C . TYR A 1 181 ? -3.050 12.846 16.375 1.00 90.62 181 TYR A C 1
ATOM 1521 O O . TYR A 1 181 ? -2.326 12.476 15.449 1.00 90.62 181 TYR A O 1
ATOM 1529 N N . SER A 1 182 ? -2.665 12.806 17.654 1.00 88.88 182 SER A N 1
ATOM 1530 C CA . SER A 1 182 ? -1.381 12.250 18.092 1.00 88.88 182 SER A CA 1
ATOM 1531 C C . SER A 1 182 ? -1.233 10.787 17.672 1.00 88.88 182 SER A C 1
ATOM 1533 O O . SER A 1 182 ? -0.267 10.452 16.993 1.00 88.88 182 SER A O 1
ATOM 1535 N N . SER A 1 183 ? -2.225 9.935 17.961 1.00 91.38 183 SER A N 1
ATOM 1536 C CA . SER A 1 183 ? -2.189 8.515 17.584 1.00 91.38 183 SER A CA 1
ATOM 1537 C C . SER A 1 183 ? -2.111 8.309 16.071 1.00 91.38 183 SER A C 1
ATOM 1539 O O . SER A 1 183 ? -1.313 7.495 15.619 1.00 91.38 183 SER A O 1
ATOM 1541 N N . VAL A 1 184 ? -2.889 9.057 15.275 1.00 95.00 184 VAL A N 1
ATOM 1542 C CA . VAL A 1 184 ? -2.777 9.007 13.803 1.00 95.00 184 VAL A CA 1
ATOM 1543 C C . VAL A 1 184 ? -1.355 9.355 13.372 1.00 95.00 184 VAL A C 1
ATOM 1545 O O . VAL A 1 184 ? -0.784 8.657 12.541 1.00 95.00 184 VAL A O 1
ATOM 1548 N N . THR A 1 185 ? -0.769 10.401 13.954 1.00 94.25 185 THR A N 1
ATOM 1549 C CA . THR A 1 185 ? 0.566 10.856 13.561 1.00 94.25 185 THR A CA 1
ATOM 1550 C C . THR A 1 185 ? 1.639 9.836 13.924 1.00 94.25 185 THR A C 1
ATOM 1552 O O . THR A 1 185 ? 2.476 9.525 13.086 1.00 94.25 185 THR A O 1
ATOM 1555 N N . LEU A 1 186 ? 1.591 9.261 15.127 1.00 93.38 186 LEU A N 1
ATOM 1556 C CA . LEU A 1 186 ? 2.550 8.242 15.561 1.00 93.38 186 LEU A CA 1
ATOM 1557 C C . LEU A 1 186 ? 2.478 6.965 14.723 1.00 93.38 186 LEU A C 1
ATOM 1559 O O . LEU A 1 186 ? 3.516 6.431 14.342 1.00 93.38 186 LEU A O 1
ATOM 1563 N N . ILE A 1 187 ? 1.270 6.499 14.397 1.00 96.00 187 ILE A N 1
ATOM 1564 C CA . ILE A 1 187 ? 1.092 5.313 13.548 1.00 96.00 187 ILE A CA 1
ATOM 1565 C C . ILE A 1 187 ? 1.618 5.586 12.131 1.00 96.00 187 ILE A C 1
ATOM 1567 O O . ILE A 1 187 ? 2.315 4.750 11.557 1.00 96.00 187 ILE A O 1
ATOM 1571 N N . LEU A 1 188 ? 1.319 6.759 11.559 1.00 97.31 188 LEU A N 1
ATOM 1572 C CA . LEU A 1 188 ? 1.765 7.116 10.207 1.00 97.31 188 LEU A CA 1
ATOM 1573 C C . LEU A 1 188 ? 3.260 7.445 10.114 1.00 97.31 188 LEU A C 1
ATOM 1575 O O . LEU A 1 188 ? 3.793 7.383 9.004 1.00 97.31 188 LEU A O 1
ATOM 1579 N N . LEU A 1 189 ? 3.906 7.780 11.238 1.00 96.12 189 LEU A N 1
ATOM 1580 C CA . LEU A 1 189 ? 5.337 8.077 11.354 1.00 96.12 189 LEU A CA 1
ATOM 1581 C C . LEU A 1 189 ? 6.169 6.839 11.741 1.00 96.12 189 LEU A C 1
ATOM 1583 O O . LEU A 1 189 ? 7.346 6.966 12.063 1.00 96.12 189 LEU A O 1
ATOM 1587 N N . GLN A 1 190 ? 5.596 5.632 11.712 1.00 96.50 190 GLN A N 1
ATOM 1588 C CA . GLN A 1 190 ? 6.346 4.412 12.005 1.00 96.50 190 GLN A CA 1
ATOM 1589 C C . GLN A 1 190 ? 7.557 4.275 11.049 1.00 96.50 190 GLN A C 1
ATOM 1591 O O . GLN A 1 190 ? 7.371 4.016 9.857 1.00 96.50 190 GLN A O 1
ATOM 1596 N N . PRO A 1 191 ? 8.806 4.380 11.545 1.00 96.56 191 PRO A N 1
ATOM 1597 C CA . PRO A 1 191 ? 9.976 4.532 10.681 1.00 96.56 191 PRO A CA 1
ATOM 1598 C C . PRO A 1 191 ? 10.259 3.282 9.849 1.00 96.56 191 PRO A C 1
ATOM 1600 O O . PRO A 1 191 ? 10.600 3.394 8.677 1.00 96.56 191 PRO A O 1
ATOM 1603 N N . ALA A 1 192 ? 10.072 2.090 10.424 1.00 97.19 192 ALA A N 1
ATOM 1604 C CA . ALA A 1 192 ? 10.348 0.834 9.730 1.00 97.19 192 ALA A CA 1
ATOM 1605 C C . ALA A 1 192 ? 9.483 0.668 8.471 1.00 97.19 192 ALA A C 1
ATOM 1607 O O . ALA A 1 192 ? 10.012 0.360 7.408 1.00 97.19 192 ALA A O 1
ATOM 1608 N N . LEU A 1 193 ? 8.175 0.933 8.564 1.00 96.94 193 LEU A N 1
ATOM 1609 C CA . LEU A 1 193 ? 7.282 0.835 7.410 1.00 96.94 193 LEU A CA 1
ATOM 1610 C C . LEU A 1 193 ? 7.617 1.889 6.351 1.00 96.94 193 LEU A C 1
ATOM 1612 O O . LEU A 1 193 ? 7.657 1.566 5.168 1.00 96.94 193 LEU A O 1
ATOM 1616 N N . ILE A 1 194 ? 7.915 3.127 6.767 1.00 97.75 194 ILE A N 1
ATOM 1617 C CA . ILE A 1 194 ? 8.261 4.190 5.818 1.00 97.75 194 ILE A CA 1
ATOM 1618 C C . ILE A 1 194 ? 9.555 3.854 5.064 1.00 97.75 194 ILE A C 1
ATOM 1620 O O . ILE A 1 194 ? 9.602 3.997 3.844 1.00 97.75 194 ILE A O 1
ATOM 1624 N N . LEU A 1 195 ? 10.595 3.398 5.768 1.00 97.19 195 LEU A N 1
ATOM 1625 C CA . LEU A 1 195 ? 11.880 3.054 5.154 1.00 97.19 195 LEU A CA 1
ATOM 1626 C C . LEU A 1 195 ? 11.766 1.860 4.203 1.00 97.19 195 LEU A C 1
ATOM 1628 O O . LEU A 1 195 ? 12.380 1.879 3.139 1.00 97.19 195 LEU A O 1
ATOM 1632 N N . ILE A 1 196 ? 10.976 0.843 4.554 1.00 97.00 196 ILE A N 1
ATOM 1633 C CA . ILE A 1 196 ? 10.782 -0.330 3.694 1.00 97.00 196 ILE A CA 1
ATOM 1634 C C . ILE A 1 196 ? 9.972 0.048 2.447 1.00 97.00 196 ILE A C 1
ATOM 1636 O O . ILE A 1 196 ? 10.400 -0.220 1.328 1.00 97.00 196 ILE A O 1
ATOM 1640 N N . ASP A 1 197 ? 8.836 0.721 2.594 1.00 97.62 197 ASP A N 1
ATOM 1641 C CA . ASP A 1 197 ? 7.981 0.985 1.434 1.00 97.62 197 ASP A CA 1
ATOM 1642 C C . ASP A 1 197 ? 8.552 2.090 0.537 1.00 97.62 197 ASP A C 1
ATOM 1644 O O . ASP A 1 197 ? 8.698 1.904 -0.673 1.00 97.62 197 ASP A O 1
ATOM 1648 N N . HIS A 1 198 ? 8.948 3.222 1.124 1.00 97.56 198 HIS A N 1
ATOM 1649 C CA . HIS A 1 198 ? 9.350 4.418 0.374 1.00 97.56 198 HIS A CA 1
ATOM 1650 C C . HIS A 1 198 ? 10.856 4.506 0.131 1.00 97.56 198 HIS A C 1
ATOM 1652 O O . HIS A 1 198 ? 11.270 5.200 -0.790 1.00 97.56 198 HIS A O 1
ATOM 1658 N N . GLY A 1 199 ? 11.675 3.792 0.908 1.00 93.75 199 GLY A N 1
ATOM 1659 C CA . GLY A 1 199 ? 13.117 3.650 0.678 1.00 93.75 199 GLY A CA 1
ATOM 1660 C C . GLY A 1 199 ? 13.438 2.391 -0.131 1.00 93.75 199 GLY A C 1
ATOM 1661 O O . GLY A 1 199 ? 13.830 2.492 -1.296 1.00 93.75 199 GLY A O 1
ATOM 1662 N N . HIS A 1 200 ? 13.209 1.210 0.454 1.00 94.81 200 HIS A N 1
ATOM 1663 C CA . HIS A 1 200 ? 13.545 -0.091 -0.150 1.00 94.81 200 HIS A CA 1
ATOM 1664 C C . HIS A 1 200 ? 12.731 -0.414 -1.414 1.00 94.81 200 HIS A C 1
ATOM 1666 O O . HIS A 1 200 ? 13.282 -1.049 -2.309 1.00 94.81 200 HIS A O 1
ATOM 1672 N N . PHE A 1 201 ? 11.510 0.130 -1.530 1.00 96.69 201 PHE A N 1
ATOM 1673 C CA . PHE A 1 201 ? 10.553 -0.029 -2.638 1.00 96.69 201 PHE A CA 1
ATOM 1674 C C . PHE A 1 201 ? 9.621 -1.238 -2.489 1.00 96.69 201 PHE A C 1
ATOM 1676 O O . PHE A 1 201 ? 9.806 -2.283 -3.105 1.00 96.69 201 PHE A O 1
ATOM 1683 N N . GLN A 1 202 ? 8.590 -1.081 -1.660 1.00 97.00 202 GLN A N 1
ATOM 1684 C CA . GLN A 1 202 ? 7.605 -2.123 -1.371 1.00 97.00 202 GLN A CA 1
ATOM 1685 C C . GLN A 1 202 ? 6.193 -1.539 -1.219 1.00 97.00 202 GLN A C 1
ATOM 1687 O O . GLN A 1 202 ? 6.014 -0.383 -0.846 1.00 97.00 202 GLN A O 1
ATOM 1692 N N . TYR A 1 203 ? 5.175 -2.367 -1.464 1.00 97.94 203 TYR A N 1
ATOM 1693 C CA . TYR A 1 203 ? 3.758 -2.013 -1.287 1.00 97.94 203 TYR A CA 1
ATOM 1694 C C . TYR A 1 203 ? 3.157 -2.641 -0.013 1.00 97.94 203 TYR A C 1
ATOM 1696 O O . TYR A 1 203 ? 2.034 -3.149 -0.035 1.00 97.94 203 TYR A O 1
ATOM 1704 N N . ASN A 1 204 ? 3.882 -2.686 1.114 1.00 98.19 204 ASN A N 1
ATOM 1705 C CA . ASN A 1 204 ? 3.352 -3.334 2.328 1.00 98.19 204 ASN A CA 1
ATOM 1706 C C . ASN A 1 204 ? 2.191 -2.548 2.955 1.00 98.19 204 ASN A C 1
ATOM 1708 O O . ASN A 1 204 ? 1.294 -3.152 3.549 1.00 98.19 204 ASN A O 1
ATOM 1712 N N . ASN A 1 205 ? 2.170 -1.225 2.782 1.00 97.75 205 ASN A N 1
ATOM 1713 C CA . ASN A 1 205 ? 1.099 -0.339 3.232 1.00 97.75 205 ASN A CA 1
ATOM 1714 C C . ASN A 1 205 ? -0.294 -0.770 2.736 1.00 97.75 205 ASN A C 1
ATOM 1716 O O . ASN A 1 205 ? -1.254 -0.681 3.501 1.00 97.75 205 ASN A O 1
ATOM 1720 N N . VAL A 1 206 ? -0.413 -1.316 1.519 1.00 98.50 206 VAL A N 1
ATOM 1721 C CA . VAL A 1 206 ? -1.694 -1.788 0.971 1.00 98.50 206 VAL A CA 1
ATOM 1722 C C . VAL A 1 206 ? -2.190 -2.994 1.764 1.00 98.50 206 VAL A C 1
ATOM 1724 O O . VAL A 1 206 ? -3.304 -2.974 2.287 1.00 98.50 206 VAL A O 1
ATOM 1727 N N . MET A 1 207 ? -1.342 -4.016 1.931 1.00 98.50 207 MET A N 1
ATOM 1728 C CA . MET A 1 207 ? -1.666 -5.208 2.725 1.00 98.50 207 MET A CA 1
ATOM 1729 C C . MET A 1 207 ? -2.051 -4.829 4.162 1.00 98.50 207 MET A C 1
ATOM 1731 O O . MET A 1 207 ? -3.088 -5.278 4.660 1.00 98.50 207 MET A O 1
ATOM 1735 N N . LEU A 1 208 ? -1.230 -4.001 4.817 1.00 98.50 208 LEU A N 1
ATOM 1736 C CA . LEU A 1 208 ? -1.431 -3.585 6.207 1.00 98.50 208 LEU A CA 1
ATOM 1737 C C . LEU A 1 208 ? -2.678 -2.714 6.372 1.00 98.50 208 LEU A C 1
ATOM 1739 O O . LEU A 1 208 ? -3.417 -2.885 7.339 1.00 98.50 208 LEU A O 1
ATOM 1743 N N . GLY A 1 209 ? -2.956 -1.816 5.427 1.00 98.50 209 GLY A N 1
ATOM 1744 C CA . GLY A 1 209 ? -4.157 -0.986 5.445 1.00 98.50 209 GLY A CA 1
ATOM 1745 C C . GLY A 1 209 ? -5.430 -1.814 5.285 1.00 98.50 209 GLY A C 1
ATOM 1746 O O . GLY A 1 209 ? -6.380 -1.621 6.044 1.00 98.50 209 GLY A O 1
ATOM 1747 N N . LEU A 1 210 ? -5.434 -2.798 4.379 1.00 98.69 210 LEU A N 1
ATOM 1748 C CA . LEU A 1 210 ? -6.544 -3.747 4.224 1.00 98.69 210 LEU A CA 1
ATOM 1749 C C . LEU A 1 210 ? -6.749 -4.592 5.495 1.00 98.69 210 LEU A C 1
ATOM 1751 O O . LEU A 1 210 ? -7.879 -4.724 5.968 1.00 98.69 210 LEU A O 1
ATOM 1755 N N . ALA A 1 211 ? -5.670 -5.093 6.106 1.00 98.44 211 ALA A N 1
ATOM 1756 C CA . ALA A 1 211 ? -5.740 -5.829 7.372 1.00 98.44 211 ALA A CA 1
ATOM 1757 C C . ALA A 1 211 ? -6.275 -4.955 8.525 1.00 98.44 211 ALA A C 1
ATOM 1759 O O . ALA A 1 211 ? -7.115 -5.395 9.314 1.00 98.44 211 ALA A O 1
ATOM 1760 N N . LEU A 1 212 ? -5.848 -3.692 8.605 1.00 98.25 212 LEU A N 1
ATOM 1761 C CA . LEU A 1 212 ? -6.319 -2.748 9.619 1.00 98.25 212 LEU A CA 1
ATOM 1762 C C . LEU A 1 212 ? -7.794 -2.370 9.419 1.00 98.25 212 LEU A C 1
ATOM 1764 O O . LEU A 1 212 ? -8.539 -2.244 10.397 1.00 98.25 212 LEU A O 1
ATOM 1768 N N . LEU A 1 213 ? -8.243 -2.219 8.169 1.00 98.31 213 LEU A N 1
ATOM 1769 C CA . LEU A 1 213 ? -9.661 -2.035 7.856 1.00 98.31 213 LEU A CA 1
ATOM 1770 C C . LEU A 1 213 ? -10.474 -3.251 8.289 1.00 98.31 213 LEU A C 1
ATOM 1772 O O . LEU A 1 213 ? -11.481 -3.074 8.974 1.00 98.31 213 LEU A O 1
ATOM 1776 N N . SER A 1 214 ? -10.010 -4.461 7.967 1.00 98.19 214 SER A N 1
ATOM 1777 C CA . SER A 1 214 ? -10.627 -5.710 8.423 1.00 98.19 214 SER A CA 1
ATOM 1778 C C . SER A 1 214 ? -10.825 -5.717 9.939 1.00 98.19 214 SER A C 1
ATOM 1780 O O . SER A 1 214 ? -11.946 -5.878 10.423 1.00 98.19 214 SER A O 1
ATOM 1782 N N . LEU A 1 215 ? -9.751 -5.463 10.695 1.00 96.44 215 LEU A N 1
ATOM 1783 C CA . LEU A 1 215 ? -9.805 -5.378 12.153 1.00 96.44 215 LEU A CA 1
ATOM 1784 C C . LEU A 1 215 ? -10.804 -4.309 12.619 1.00 96.44 215 LEU A C 1
ATOM 1786 O O . LEU A 1 215 ? -11.628 -4.570 13.490 1.00 96.44 215 LEU A O 1
ATOM 1790 N N . THR A 1 216 ? -10.778 -3.120 12.016 1.00 95.94 216 THR A N 1
ATOM 1791 C CA . THR A 1 216 ? -11.698 -2.026 12.362 1.00 95.94 216 THR A CA 1
ATOM 1792 C C . THR A 1 216 ? -13.163 -2.426 12.164 1.00 95.94 216 THR A C 1
ATOM 1794 O O . THR A 1 216 ? -14.004 -2.081 12.993 1.00 95.94 216 THR A O 1
ATOM 1797 N N . TYR A 1 217 ? -13.484 -3.155 11.092 1.00 96.38 217 TYR A N 1
ATOM 1798 C CA . TYR A 1 217 ? -14.840 -3.644 10.841 1.00 96.38 217 TYR A CA 1
ATOM 1799 C C . TYR A 1 217 ? -15.248 -4.773 11.792 1.00 96.38 217 TYR A C 1
ATOM 1801 O O . TYR A 1 217 ? -16.396 -4.774 12.232 1.00 96.38 217 TYR A O 1
ATOM 1809 N N . PHE A 1 218 ? -14.329 -5.665 12.179 1.00 94.19 218 PHE A N 1
ATOM 1810 C CA . PHE A 1 218 ? -14.603 -6.674 13.208 1.00 94.19 218 PHE A CA 1
ATOM 1811 C C . PHE A 1 218 ? -14.914 -6.047 14.570 1.00 94.19 218 PHE A C 1
ATOM 1813 O O . PHE A 1 218 ? -15.915 -6.400 15.181 1.00 94.19 218 PHE A O 1
ATOM 1820 N N . ILE A 1 219 ? -14.133 -5.057 15.020 1.00 90.56 219 ILE A N 1
ATOM 1821 C CA . ILE A 1 219 ? -14.404 -4.363 16.297 1.00 90.56 219 ILE A CA 1
ATOM 1822 C C . ILE A 1 219 ? -15.722 -3.554 16.222 1.00 90.56 219 ILE A C 1
ATOM 1824 O O . ILE A 1 219 ? -16.293 -3.195 17.248 1.00 90.56 219 ILE A O 1
ATOM 1828 N N . ASN A 1 220 ? -16.218 -3.248 15.020 1.00 90.25 220 ASN A N 1
ATOM 1829 C CA . ASN A 1 220 ? -17.486 -2.550 14.784 1.00 90.25 220 ASN A CA 1
ATOM 1830 C C . ASN A 1 220 ? -18.659 -3.487 14.455 1.00 90.25 220 ASN A C 1
ATOM 1832 O O . ASN A 1 220 ? -19.637 -3.036 13.862 1.00 90.25 220 ASN A O 1
ATOM 1836 N N . ASP A 1 221 ? -18.544 -4.781 14.772 1.00 90.56 221 ASP A N 1
ATOM 1837 C CA . ASP A 1 221 ? -19.559 -5.818 14.527 1.00 90.56 221 ASP A CA 1
ATOM 1838 C C . ASP A 1 221 ? -20.028 -5.923 13.055 1.00 90.56 221 ASP A C 1
ATOM 1840 O O . ASP A 1 221 ? -21.061 -6.515 12.740 1.00 90.56 221 ASP A O 1
ATOM 1844 N N . GLN A 1 222 ? -19.247 -5.391 12.108 1.00 94.00 222 GLN A N 1
ATOM 1845 C CA . GLN A 1 222 ? -19.506 -5.443 10.664 1.00 94.00 222 GLN A CA 1
ATOM 1846 C C . GLN A 1 222 ? -18.720 -6.596 10.034 1.00 94.00 222 GLN A C 1
ATOM 1848 O O . GLN A 1 222 ? -17.831 -6.396 9.203 1.00 94.00 222 GLN A O 1
ATOM 1853 N N . LEU A 1 223 ? -19.057 -7.820 10.447 1.00 95.50 223 LEU A N 1
ATOM 1854 C CA . LEU A 1 223 ? -18.273 -9.027 10.161 1.00 95.50 223 LEU A CA 1
ATOM 1855 C C . LEU A 1 223 ? -18.045 -9.271 8.664 1.00 95.50 223 LEU A C 1
ATOM 1857 O O . LEU A 1 223 ? -16.930 -9.584 8.268 1.00 95.50 223 LEU A O 1
ATOM 1861 N N . VAL A 1 224 ? -19.068 -9.070 7.824 1.00 96.88 224 VAL A N 1
ATOM 1862 C CA . VAL A 1 224 ? -18.969 -9.291 6.368 1.00 96.88 224 VAL A CA 1
ATOM 1863 C C . VAL A 1 224 ? -17.914 -8.382 5.737 1.00 96.88 224 VAL A C 1
ATOM 1865 O O . VAL A 1 224 ? -17.062 -8.857 4.991 1.00 96.88 224 VAL A O 1
ATOM 1868 N N . LEU A 1 225 ? -17.929 -7.086 6.067 1.00 97.44 225 LEU A N 1
ATOM 1869 C CA . LEU A 1 225 ? -16.922 -6.147 5.568 1.00 97.44 225 LEU A CA 1
ATOM 1870 C C . LEU A 1 225 ? -15.538 -6.494 6.115 1.00 97.44 225 LEU A C 1
ATOM 1872 O O . LEU A 1 225 ? -14.573 -6.469 5.357 1.00 97.44 225 LEU A O 1
ATOM 1876 N N . GLY A 1 226 ? -15.451 -6.882 7.391 1.00 97.81 226 GLY A N 1
ATOM 1877 C CA . GLY A 1 226 ? -14.214 -7.391 7.981 1.00 97.81 226 GLY A CA 1
ATOM 1878 C C . GLY A 1 226 ? -13.618 -8.537 7.160 1.00 97.81 226 GLY A C 1
ATOM 1879 O O . GLY A 1 226 ? -12.484 -8.436 6.700 1.00 97.81 226 GLY A O 1
ATOM 1880 N N . CYS A 1 227 ? -14.418 -9.564 6.865 1.00 98.00 227 CYS A N 1
ATOM 1881 C CA . CYS A 1 227 ? -14.003 -10.700 6.041 1.00 98.00 227 CYS A CA 1
ATOM 1882 C C . CYS A 1 227 ? -13.581 -10.286 4.624 1.00 98.00 227 CYS A C 1
ATOM 1884 O O . CYS A 1 227 ? -12.549 -10.752 4.151 1.00 98.00 227 CYS A O 1
ATOM 1886 N N . ILE A 1 228 ? -14.330 -9.399 3.955 1.00 98.38 228 ILE A N 1
ATOM 1887 C CA . ILE A 1 228 ? -13.985 -8.915 2.605 1.00 98.38 228 ILE A CA 1
ATOM 1888 C C . ILE A 1 228 ? -12.603 -8.250 2.607 1.00 98.38 228 ILE A C 1
ATOM 1890 O O . ILE A 1 228 ? -11.739 -8.608 1.807 1.00 98.38 228 ILE A O 1
ATOM 1894 N N . PHE A 1 229 ? -12.362 -7.318 3.533 1.00 98.50 229 PHE A N 1
ATOM 1895 C CA . PHE A 1 229 ? -11.067 -6.641 3.632 1.00 98.50 229 PHE A CA 1
ATOM 1896 C C . PHE A 1 229 ? -9.939 -7.597 4.034 1.00 98.50 229 PHE A C 1
ATOM 1898 O O . PHE A 1 229 ? -8.814 -7.443 3.554 1.00 98.50 229 PHE A O 1
ATOM 1905 N N . PHE A 1 230 ? -10.226 -8.608 4.858 1.00 98.44 230 PHE A N 1
ATOM 1906 C CA . PHE A 1 230 ? -9.245 -9.626 5.218 1.00 98.44 230 PHE A CA 1
ATOM 1907 C C . PHE A 1 230 ? -8.829 -10.472 4.012 1.00 98.44 230 PHE A C 1
ATOM 1909 O O . PHE A 1 230 ? -7.638 -10.648 3.759 1.00 98.44 230 PHE A O 1
ATOM 1916 N N . VAL A 1 231 ? -9.804 -10.926 3.220 1.00 98.38 231 VAL A N 1
ATOM 1917 C CA . VAL A 1 231 ? -9.559 -11.675 1.981 1.00 98.38 231 VAL A CA 1
ATOM 1918 C C . VAL A 1 231 ? -8.773 -10.830 0.982 1.00 98.38 231 VAL A C 1
ATOM 1920 O O . VAL A 1 231 ? -7.846 -11.348 0.361 1.00 98.38 231 VAL A O 1
ATOM 1923 N N . PHE A 1 232 ? -9.071 -9.532 0.859 1.00 98.56 232 PHE A N 1
ATOM 1924 C CA . PHE A 1 232 ? -8.265 -8.628 0.034 1.00 98.56 232 PHE A CA 1
ATOM 1925 C C . PHE A 1 232 ? -6.831 -8.481 0.551 1.00 98.56 232 PHE A C 1
ATOM 1927 O O . PHE A 1 232 ? -5.908 -8.501 -0.255 1.00 98.56 232 PHE A O 1
ATOM 1934 N N . SER A 1 233 ? -6.613 -8.397 1.867 1.00 98.56 233 SER A N 1
ATOM 1935 C CA . SER A 1 233 ? -5.259 -8.359 2.440 1.00 98.56 233 SER A CA 1
ATOM 1936 C C . SER A 1 233 ? -4.451 -9.618 2.082 1.00 98.56 233 SER A C 1
ATOM 1938 O O . SER A 1 233 ? -3.324 -9.502 1.593 1.00 98.56 233 SER A O 1
ATOM 1940 N N . ILE A 1 234 ? -5.061 -10.805 2.215 1.00 98.12 234 ILE A N 1
ATOM 1941 C CA . ILE A 1 234 ? -4.457 -12.100 1.838 1.00 98.12 234 ILE A CA 1
ATOM 1942 C C . ILE A 1 234 ? -4.203 -12.182 0.343 1.00 98.12 234 ILE A C 1
ATOM 1944 O O . ILE A 1 234 ? -3.134 -12.616 -0.073 1.00 98.12 234 ILE A O 1
ATOM 1948 N N . SER A 1 235 ? -5.155 -11.717 -0.460 1.00 98.12 235 SER A N 1
ATOM 1949 C CA . SER A 1 235 ? -5.045 -11.720 -1.919 1.00 98.12 235 SER A CA 1
ATOM 1950 C C . SER A 1 235 ? -4.043 -10.688 -2.446 1.00 98.12 235 SER A C 1
ATOM 1952 O O . SER A 1 235 ? -3.718 -10.728 -3.630 1.00 98.12 235 SER A O 1
ATOM 1954 N N . PHE A 1 236 ? -3.569 -9.765 -1.602 1.00 98.38 236 PHE A N 1
ATOM 1955 C CA . PHE A 1 236 ? -2.509 -8.814 -1.933 1.00 98.38 236 PHE A CA 1
ATOM 1956 C C . PHE A 1 236 ? -1.131 -9.350 -1.548 1.00 98.38 236 PHE A C 1
ATOM 1958 O O . PHE A 1 236 ? -0.224 -9.391 -2.362 1.00 98.38 236 PHE A O 1
ATOM 1965 N N . LYS A 1 237 ? -0.954 -9.799 -0.305 1.00 97.50 237 LYS A N 1
ATOM 1966 C CA . LYS A 1 237 ? 0.287 -10.446 0.134 1.00 97.50 237 LYS A CA 1
ATOM 1967 C C . LYS A 1 237 ? -0.056 -11.591 1.073 1.00 97.50 237 LYS A C 1
ATOM 1969 O O . LYS A 1 237 ? -0.675 -11.388 2.123 1.00 97.50 237 LYS A O 1
ATOM 1974 N N . GLN A 1 238 ? 0.439 -12.779 0.737 1.00 95.81 238 GLN A N 1
ATOM 1975 C CA . GLN A 1 238 ? 0.245 -14.015 1.495 1.00 95.81 238 GLN A CA 1
ATOM 1976 C C . GLN A 1 238 ? 0.762 -13.922 2.937 1.00 95.81 238 GLN A C 1
ATOM 1978 O O . GLN A 1 238 ? 0.302 -14.656 3.801 1.00 95.81 238 GLN A O 1
ATOM 1983 N N . MET A 1 239 ? 1.660 -12.981 3.235 1.00 96.56 239 MET A N 1
ATOM 1984 C CA . MET A 1 239 ? 2.175 -12.738 4.589 1.00 96.56 239 MET A CA 1
ATOM 1985 C C . MET A 1 239 ? 1.079 -12.334 5.588 1.00 96.56 239 MET A C 1
ATOM 1987 O O . MET A 1 239 ? 1.216 -12.572 6.786 1.00 96.56 239 MET A O 1
ATOM 1991 N N . SER A 1 240 ? -0.051 -11.792 5.125 1.00 96.69 240 SER A N 1
ATOM 1992 C CA . SER A 1 240 ? -1.208 -11.532 5.996 1.00 96.69 240 SER A CA 1
ATOM 1993 C C . SER A 1 240 ? -1.899 -12.813 6.495 1.00 96.69 240 SER A C 1
ATOM 1995 O O . SER A 1 240 ? -2.694 -12.751 7.438 1.00 96.69 240 SER A O 1
ATOM 1997 N N . LEU A 1 241 ? -1.539 -13.995 5.965 1.00 96.75 241 LEU A N 1
ATOM 1998 C CA . LEU A 1 241 ? -1.965 -15.286 6.513 1.00 96.75 241 LEU A CA 1
ATOM 1999 C C . LEU A 1 241 ? -1.555 -15.468 7.977 1.00 96.75 241 LEU A C 1
ATOM 2001 O O . LEU A 1 241 ? -2.233 -16.203 8.692 1.00 96.75 241 LEU A O 1
ATOM 2005 N N . TYR A 1 242 ? -0.531 -14.755 8.457 1.00 96.94 242 TYR A N 1
ATOM 2006 C CA . TYR A 1 242 ? -0.133 -14.759 9.870 1.00 96.94 242 TYR A CA 1
ATOM 2007 C C . TYR A 1 242 ? -1.268 -14.351 10.818 1.00 96.94 242 TYR A C 1
ATOM 2009 O O . TYR A 1 242 ? -1.293 -14.776 11.971 1.00 96.94 242 TYR A O 1
ATOM 2017 N N . TYR A 1 243 ? -2.247 -13.585 10.333 1.00 96.19 243 TYR A N 1
ATOM 2018 C CA . TYR A 1 243 ? -3.425 -13.195 11.108 1.00 96.19 243 TYR A CA 1
ATOM 2019 C C . TYR A 1 243 ? -4.590 -14.191 10.986 1.00 96.19 243 TYR A C 1
ATOM 2021 O O . TYR A 1 243 ? -5.553 -14.100 11.746 1.00 96.19 243 TYR A O 1
ATOM 2029 N N . SER A 1 244 ? -4.525 -15.154 10.059 1.00 96.44 244 SER A N 1
ATOM 2030 C CA . SER A 1 244 ? -5.643 -16.062 9.759 1.00 96.44 244 SER A CA 1
ATOM 2031 C C . SER A 1 244 ? -6.065 -16.927 10.944 1.00 96.44 244 SER A C 1
ATOM 2033 O O . SER A 1 244 ? -7.269 -16.992 11.185 1.00 96.44 244 SER A O 1
ATOM 2035 N N . PRO A 1 245 ? -5.155 -17.528 11.744 1.00 97.12 245 PRO A N 1
ATOM 2036 C CA . PRO A 1 245 ? -5.565 -18.296 12.922 1.00 97.12 245 PRO A CA 1
ATOM 2037 C C . PRO A 1 245 ? -6.356 -17.458 13.934 1.00 97.12 245 PRO A C 1
ATOM 2039 O O . PRO A 1 245 ? -7.332 -17.941 14.508 1.00 97.12 245 PRO A O 1
ATOM 2042 N N . LEU A 1 246 ? -5.976 -16.187 14.113 1.00 95.69 246 LEU A N 1
ATOM 2043 C CA . LEU A 1 246 ? -6.669 -15.255 15.003 1.00 95.69 246 LEU A CA 1
ATOM 2044 C C . LEU A 1 246 ? -8.059 -14.907 14.459 1.00 95.69 246 LEU A C 1
ATOM 2046 O O . LEU A 1 246 ? -9.044 -15.024 15.186 1.00 95.69 246 LEU A O 1
ATOM 2050 N N . VAL A 1 247 ? -8.144 -14.508 13.186 1.00 96.19 247 VAL A N 1
ATOM 2051 C CA . VAL A 1 247 ? -9.415 -14.139 12.540 1.00 96.19 247 VAL A CA 1
ATOM 2052 C C . VAL A 1 247 ? -10.374 -15.328 12.504 1.00 96.19 247 VAL A C 1
ATOM 2054 O O . VAL A 1 247 ? -11.541 -15.182 12.862 1.00 96.19 247 VAL A O 1
ATOM 2057 N N . PHE A 1 248 ? -9.880 -16.515 12.147 1.00 96.38 248 PHE A N 1
ATOM 2058 C CA . PHE A 1 248 ? -10.661 -17.748 12.150 1.00 96.38 248 PHE A CA 1
ATOM 2059 C C . PHE A 1 248 ? -11.203 -18.063 13.544 1.00 96.38 248 PHE A C 1
ATOM 2061 O O . PHE A 1 248 ? -12.408 -18.244 13.698 1.00 96.38 248 PHE A O 1
ATOM 2068 N N . SER A 1 249 ? -10.341 -18.071 14.566 1.00 96.06 249 SER A N 1
ATOM 2069 C CA . SER A 1 249 ? -10.749 -18.383 15.941 1.00 96.06 249 SER A CA 1
ATOM 2070 C C . SER A 1 249 ? -11.760 -17.368 16.480 1.00 96.06 249 SER A C 1
ATOM 2072 O O . SER A 1 249 ? -12.715 -17.751 17.155 1.00 96.06 249 SER A O 1
ATOM 2074 N N . TYR A 1 250 ? -11.592 -16.083 16.149 1.00 94.56 250 TYR A N 1
ATOM 2075 C CA . TYR A 1 250 ? -12.544 -15.029 16.499 1.00 94.56 250 TYR A CA 1
ATOM 2076 C C . TYR A 1 250 ? -13.922 -15.275 15.868 1.00 94.56 250 TYR A C 1
ATOM 2078 O O . TYR A 1 250 ? -14.923 -15.313 16.583 1.00 94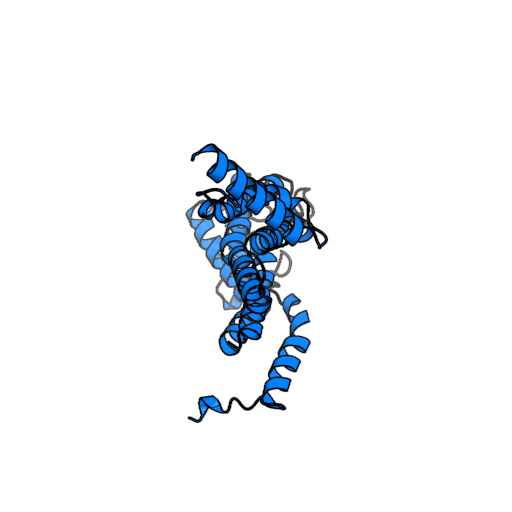.56 250 TYR A O 1
ATOM 2086 N N . LEU A 1 251 ? -13.981 -15.501 14.551 1.00 94.75 251 LEU A N 1
ATOM 2087 C CA . LEU A 1 251 ? -15.239 -15.744 13.839 1.00 94.75 251 LEU A CA 1
ATOM 2088 C C . LEU A 1 251 ? -15.907 -17.054 14.281 1.00 94.75 251 LEU A C 1
ATOM 2090 O O . LEU A 1 251 ? -17.117 -17.082 14.494 1.00 94.75 251 LEU A O 1
ATOM 2094 N N . LEU A 1 252 ? -15.126 -18.117 14.486 1.00 94.75 252 LEU A N 1
ATOM 2095 C CA . LEU A 1 252 ? -15.620 -19.391 15.007 1.00 94.75 252 LEU A CA 1
ATOM 2096 C C . LEU A 1 252 ? -16.213 -19.223 16.412 1.00 94.75 252 LEU A C 1
ATOM 2098 O O . LEU A 1 252 ? -17.292 -19.745 16.692 1.00 94.75 252 LEU A O 1
ATOM 2102 N N . GLY A 1 253 ? -15.549 -18.453 17.278 1.00 93.75 253 GLY A N 1
ATOM 2103 C CA . GLY A 1 253 ? -16.037 -18.149 18.621 1.00 93.75 253 GLY A CA 1
ATOM 2104 C C . GLY A 1 253 ? -17.395 -17.443 18.616 1.00 93.75 253 GLY A C 1
ATOM 2105 O O . GLY A 1 253 ? -18.243 -17.765 19.444 1.00 93.75 253 GLY A O 1
ATOM 2106 N N . LEU A 1 254 ? -17.640 -16.546 17.655 1.00 90.56 254 LEU A N 1
ATOM 2107 C CA . LEU A 1 254 ? -18.945 -15.891 17.488 1.00 90.56 254 LEU A CA 1
ATOM 2108 C C . LEU A 1 254 ? -20.054 -16.872 17.083 1.00 90.56 254 LEU A C 1
ATOM 2110 O O . LEU A 1 254 ? -21.201 -16.684 17.485 1.00 90.56 254 LEU A O 1
ATOM 2114 N N . CYS A 1 255 ? -19.723 -17.911 16.312 1.00 89.81 255 CYS A N 1
ATOM 2115 C CA . CYS A 1 255 ? -20.675 -18.947 15.908 1.00 89.81 255 CYS A CA 1
ATOM 2116 C C . CYS A 1 255 ? -20.989 -19.929 17.046 1.00 89.81 255 CYS A C 1
ATOM 2118 O O . CYS A 1 255 ? -22.142 -20.318 17.212 1.00 89.81 255 CYS A O 1
ATOM 2120 N N . ILE A 1 256 ? -19.975 -20.334 17.818 1.00 92.44 256 ILE A N 1
ATOM 2121 C CA . ILE A 1 256 ? -20.130 -21.318 18.902 1.00 92.44 256 ILE A CA 1
ATOM 2122 C C . ILE A 1 256 ? -20.748 -20.679 20.154 1.00 92.44 256 ILE A C 1
ATOM 2124 O O . ILE A 1 256 ? -21.562 -21.307 20.828 1.00 92.44 256 ILE A O 1
ATOM 2128 N N . PHE A 1 257 ? -20.396 -19.427 20.458 1.00 88.31 257 PHE A N 1
ATOM 2129 C CA . PHE A 1 257 ? -20.868 -18.701 21.639 1.00 88.31 257 PHE A CA 1
ATOM 2130 C C . PHE A 1 257 ? -21.614 -17.419 21.234 1.00 88.31 257 PHE A C 1
ATOM 2132 O O . PHE A 1 257 ? -21.119 -16.309 21.472 1.00 88.31 257 PHE A O 1
ATOM 2139 N N . PRO A 1 258 ? -22.803 -17.531 20.611 1.00 78.25 258 PRO A N 1
ATOM 2140 C CA . PRO A 1 258 ? -23.539 -16.366 20.146 1.00 78.25 258 PRO A CA 1
ATOM 2141 C C . PRO A 1 258 ? -23.966 -15.494 21.329 1.00 78.25 258 PRO A C 1
ATOM 2143 O O . PRO A 1 258 ? -24.627 -15.947 22.265 1.00 78.25 258 PRO A O 1
ATOM 2146 N N . ARG A 1 259 ? -23.630 -14.201 21.278 1.00 72.25 259 ARG A N 1
ATOM 2147 C CA . ARG A 1 259 ? -24.210 -13.217 22.198 1.00 72.25 259 ARG A CA 1
ATOM 2148 C C . ARG A 1 259 ? -25.642 -12.934 21.753 1.00 72.25 259 ARG A C 1
ATOM 2150 O O . ARG A 1 259 ? -25.859 -12.336 20.700 1.00 72.25 259 ARG A O 1
ATOM 2157 N N . LEU A 1 260 ? -26.617 -13.371 22.545 1.00 68.31 260 LEU A N 1
ATOM 2158 C CA . LEU A 1 260 ? -28.033 -13.122 22.283 1.00 68.31 260 LEU A CA 1
ATOM 2159 C C . LEU A 1 260 ? -28.320 -11.617 22.365 1.00 68.31 260 LEU A C 1
ATOM 2161 O O . LEU A 1 260 ? -28.286 -11.022 23.440 1.00 68.31 260 LEU A O 1
ATOM 2165 N N . ASN A 1 261 ? -28.609 -10.997 21.221 1.00 65.44 261 ASN A N 1
ATOM 2166 C CA . ASN A 1 261 ? -29.042 -9.605 21.154 1.00 65.44 261 ASN A CA 1
ATOM 2167 C C . ASN A 1 261 ? -30.576 -9.556 21.183 1.00 65.44 261 ASN A C 1
ATOM 2169 O O . ASN A 1 261 ? -31.226 -9.480 20.141 1.00 65.44 261 ASN A O 1
ATOM 2173 N N . VAL A 1 262 ? -31.145 -9.664 22.388 1.00 61.62 262 VAL A N 1
ATOM 2174 C CA . VAL A 1 262 ? -32.599 -9.722 22.640 1.00 61.62 262 VAL A CA 1
ATOM 2175 C C . VAL A 1 262 ? -33.396 -8.594 21.942 1.00 61.62 262 VAL A C 1
ATOM 2177 O O . VAL A 1 262 ? -34.418 -8.911 21.340 1.00 61.62 262 VAL A O 1
ATOM 2180 N N . PRO A 1 263 ? -32.928 -7.326 21.888 1.00 64.25 263 PRO A N 1
ATOM 2181 C CA . PRO A 1 263 ? -33.607 -6.238 21.167 1.00 64.25 263 PRO A CA 1
ATOM 2182 C C . PRO A 1 263 ? -33.762 -6.422 19.650 1.00 64.25 263 PRO A C 1
ATOM 2184 O O . PRO A 1 263 ? -34.456 -5.641 19.015 1.00 64.25 263 PRO A O 1
ATOM 2187 N N . ARG A 1 264 ? -33.089 -7.401 19.030 1.00 56.19 264 ARG A N 1
ATOM 2188 C CA . ARG A 1 264 ? -33.216 -7.669 17.586 1.00 56.19 264 ARG A CA 1
ATOM 2189 C C . ARG A 1 264 ? -34.466 -8.496 17.247 1.00 56.19 264 ARG A C 1
ATOM 2191 O O . ARG A 1 264 ? -34.791 -8.635 16.073 1.00 56.19 264 ARG A O 1
ATOM 2198 N N . PHE A 1 265 ? -35.117 -9.063 18.263 1.00 56.16 265 PHE A N 1
ATOM 2199 C CA . PHE A 1 265 ? -36.320 -9.892 18.144 1.00 56.16 265 PHE A CA 1
ATOM 2200 C C . PHE A 1 265 ? -37.614 -9.160 18.550 1.00 56.16 265 PHE A C 1
ATOM 2202 O O . PHE A 1 265 ? -38.678 -9.775 18.517 1.00 56.16 265 PHE A O 1
ATOM 2209 N N . SER A 1 266 ? -37.524 -7.883 18.938 1.00 42.66 266 SER A N 1
ATOM 2210 C CA . SER A 1 266 ? -38.650 -6.980 19.234 1.00 42.66 266 SER A CA 1
ATOM 2211 C C . SER A 1 266 ? -38.805 -5.937 18.139 1.00 42.66 266 SER A C 1
ATOM 2213 O O . SER A 1 266 ? -39.953 -5.677 17.731 1.00 42.66 266 SER A O 1
#

Foldseek 3Di:
DVVVVVVVVVVVVVVVCVVVPPDDDDPQLVVCVVCVPPPCPVCLLVVLLVVLLVVLVVLLVAAAQQNVPDPQSAPLLLLLQLLLCLQPDDPVCQQPPDPPHNRDPAFVLQSVLSPVLSVVVCVVPVLSRHPPRNHPPDDPVNSVSLLVSLSVLLSVFQLVLLLLQLVLVCVVPVDDVSVSSVSSSVVSVPPVVSCCCSPHNDNVSNLVSLQSQLVSCVVVVNNVSSVVSLVSSCNGGVVSCVCVVVNVVSVVCCVVPPDDPPVVVD

pLDDT: mean 87.78, std 14.77, range [42.66, 98.69]

InterPro domains:
  IPR004856 Glycosyl transferase, ALG6/ALG8 [PF03155] (59-258)
  IPR004856 Glycosyl transferase, ALG6/ALG8 [PTHR12413] (44-256)

Secondary structure (DSSP, 8-state):
-HHHHHHHHHHHHHHHHHHH-SS---HHHHHHHHHHTSTTGGGHHHHHHHHHHHHHHHHHTS--TTTT--TT-HHHHHHHHHHHHHHHS-GGGTTTS-TTS----S-HHHHHHHHHHHHHHHHH-GGGG-TTT-TT---HHHHHHHHHHHHHHIIIIIHHHHHHHHHHHHHHHT--HHHHHHHHHHHHT-HHHHIIIIIII--HHHHHHHHHHHHHHHHTT-HHHHHHHHHHHHHH-GGGGGGHHHHHHHHHHHHHS----GGG--

=== Feature glossary ===
Annotated list of the representations used here:

Nearest PDB structures. The Foldseek neighbor list gives the closest experimentally determined structures in the PDB, ranked by structural alignment. TM-score near 1 means near-identical fold; near 0.3 means only rough topology match. This is how one finds what a novel AlphaFold prediction most resembles in the solved-structure universe.

Foldseek 3Di. Foldseek's 3Di representation compresses backbone geometry into a per-residue letter drawn from a learned twenty-state alphabet. It captures the tertiary interaction pattern around each residue — which residues are packed against it in space, regardless of where they are in sequence.

Radius of gyration, Cα contacts, bounding box. Radius of gyration (Rg) is the root-mean-square distance of Cα atoms from their centroid — a single number for overall size and compactness. A globular domain of N residues has Rg ≈ 2.2·N^0.38 Å; an extended or disordered chain has a much larger Rg. The Cα contact count is the number of residue pairs whose Cα atoms are within 8 Å and are more than four positions apart in sequence — a standard proxy for tertiary packing density. The bounding box is the smallest axis-aligned box enclosing all Cα atoms.

InterPro / GO / CATH / organism. The annotation block draws on four external resources. InterPro: which protein families and domains the sequence belongs to. GO: standardized terms for what the protein does, what process it participates in, and where in the cell it acts. CATH: which structural fold it has in the CATH hierarchy. Organism: the species of origin.

mmCIF coordinates. The mmCIF block holds the 3D Cartesian coordinates of each backbone atom (N, Cα, C, O) in ångströms. mmCIF is the PDB's canonical archive format — a tagged-loop text representation of the atomic model.

pLDDT. pLDDT is the predicted lDDT-Cα score: AlphaFold's confidence that the local environment of each residue (all inter-atomic distances within 15 Å) is correctly placed. It is a per-residue number between 0 and 100, with higher meaning more reliable.

Backbone torsions (φ/ψ). φ (phi) and ψ (psi) are the two rotatable backbone dihedrals per residue: φ is the C(i-1)–N–Cα–C torsion, ψ is the N–Cα–C–N(i+1) torsion, both in degrees on (−180°, 180°]. α-helical residues cluster near (−60°, −45°); β-strand residues near (−120°, +130°). A Ramachandran plot is simply a scatter of (φ, ψ) for every residue.

B-factor. For experimental (PDB) structures, the B-factor (temperature factor) quantifies the positional spread of each atom in the crystal — a combination of thermal vibration and static disorder — in units of Å². High B-factors mark flexible loops or poorly resolved regions; low B-factors mark the rigid, well-ordered core.

Secondary structure (3-state, P-SEA). SS3 is a coarse helix/strand/coil call (letters a/b/c) made by the P-SEA algorithm from inter-Cα distances and dihedrals. It is less detailed than DSSP but needs only Cα positions.

Predicted aligned error. Predicted aligned error is AlphaFold's pairwise confidence. Unlike pLDDT (per-residue), PAE is per-residue-pair and captures whether two parts of the structure are correctly placed relative to each other. Units are ångströms of expected positional error.

Solvent-accessible surface area. Solvent-accessible surface area (SASA) is the area in Å² traced out by the centre of a 1.4 Å probe sphere (a water molecule) rolled over the protein's van der Waals surface (Shrake–Rupley / Lee–Richards construction). Buried residues have near-zero SASA; fully exposed residues can exceed 200 Å². The total SASA scales roughly with the number of surface residues.

Secondary structure (8-state, DSSP). The SS8 string is DSSP's per-residue secondary-structure call. α-helix (H) means an i→i+4 H-bond ladder; β-strand (E) means the residue participates in a β-sheet; 3₁₀ (G) and π (I) are tighter and wider helices; T/S are turns/bends; '-' is loop.

Rendered structure images. Structure images are PyMOL renders from six orthogonal camera directions. Cartoon representation draws helices as coils and strands as arrows; sticks shows the backbone as bonds; surface shows the solvent-excluded envelope. Rainbow coloring maps sequence position to hue (blue→red, N→C); chain coloring assigns a distinct color per polypeptide.

Sequence. The amino-acid sequence is the protein's primary structure: the linear order of residues from the N-terminus to the C-terminus, written in one-letter code. Everything else here — the 3D coordinates, the secondary structure, the domain annotations — is ultimately a consequence of this string.

Contact-map, Ramachandran, and PAE plots. Three diagnostic plots accompany the record. The Cα contact map visualizes the tertiary structure as a 2D adjacency matrix (8 Å cutoff, sequence-local contacts suppressed). The Ramachandran plot shows the distribution of backbone (φ, ψ) torsions, with points in the α and β basins reflecting secondary structure content. The PAE plot shows AlphaFold's inter-residue confidence as a color matrix.